Protein AF-A0A3C0AB41-F1 (afdb_monomer_lite)

Structure (mmCIF, N/CA/C/O backbone):
data_AF-A0A3C0AB41-F1
#
_entry.id   AF-A0A3C0AB41-F1
#
loop_
_atom_site.group_PDB
_atom_site.id
_atom_site.type_symbol
_atom_site.label_atom_id
_atom_site.label_alt_id
_atom_site.label_comp_id
_atom_site.label_asym_id
_atom_site.label_entity_id
_atom_site.label_seq_id
_atom_site.pdbx_PDB_ins_code
_atom_site.Cartn_x
_atom_site.Cartn_y
_atom_site.Cartn_z
_atom_site.occupancy
_atom_site.B_iso_or_equiv
_atom_site.auth_seq_id
_atom_site.auth_comp_id
_atom_site.auth_asym_id
_atom_site.auth_atom_id
_atom_site.pdbx_PDB_model_num
ATOM 1 N N . MET A 1 1 ? -1.373 -0.048 -31.461 1.00 37.50 1 MET A N 1
ATOM 2 C CA . MET A 1 1 ? -0.618 -0.824 -32.468 1.00 37.50 1 MET A CA 1
ATOM 3 C C . MET A 1 1 ? 0.854 -0.754 -32.096 1.00 37.50 1 MET A C 1
ATOM 5 O O . MET A 1 1 ? 1.479 0.251 -32.394 1.00 37.50 1 MET A O 1
ATOM 9 N N . SER A 1 2 ? 1.391 -1.776 -31.431 1.00 37.88 2 SER A N 1
ATOM 10 C CA . SER A 1 2 ? 2.839 -2.004 -31.374 1.00 37.88 2 SER A CA 1
ATOM 11 C C . SER A 1 2 ? 3.077 -3.309 -32.121 1.00 37.88 2 SER A C 1
ATOM 13 O O . SER A 1 2 ? 2.655 -4.363 -31.659 1.00 37.88 2 SER A O 1
ATOM 15 N N . TYR A 1 3 ? 3.610 -3.227 -33.339 1.00 57.34 3 TYR A N 1
ATOM 16 C CA . TYR A 1 3 ? 3.853 -4.402 -34.186 1.00 57.34 3 TYR A CA 1
ATOM 17 C C . TYR A 1 3 ? 5.296 -4.919 -34.066 1.00 57.34 3 TYR A C 1
ATOM 19 O O . TYR A 1 3 ? 5.669 -5.823 -34.805 1.00 57.34 3 TYR A O 1
ATOM 27 N N . VAL A 1 4 ? 6.117 -4.347 -33.172 1.00 70.31 4 VAL A N 1
ATOM 28 C CA . VAL A 1 4 ? 7.572 -4.596 -33.177 1.00 70.31 4 VAL A CA 1
ATOM 29 C C . VAL A 1 4 ? 8.142 -5.006 -31.809 1.00 70.31 4 VAL A C 1
ATOM 31 O O . VAL A 1 4 ? 9.130 -5.730 -31.786 1.00 70.31 4 VAL A O 1
ATOM 34 N N . ALA A 1 5 ? 7.498 -4.684 -30.680 1.00 61.97 5 ALA A N 1
ATOM 35 C CA . ALA A 1 5 ? 7.875 -5.235 -29.372 1.00 61.97 5 ALA A CA 1
ATOM 36 C C . ALA A 1 5 ? 6.679 -5.268 -28.397 1.00 61.97 5 ALA A C 1
ATOM 38 O O . ALA A 1 5 ? 5.850 -4.347 -28.435 1.00 61.97 5 ALA A O 1
ATOM 39 N N . PRO A 1 6 ? 6.564 -6.309 -27.544 1.00 73.88 6 PRO A N 1
ATOM 40 C CA . PRO A 1 6 ? 5.606 -6.318 -26.442 1.00 73.88 6 PRO A CA 1
ATOM 41 C C . PRO A 1 6 ? 5.939 -5.198 -25.452 1.00 73.88 6 PRO A C 1
ATOM 43 O O . PRO A 1 6 ? 7.089 -4.770 -25.357 1.00 73.88 6 PRO A O 1
ATOM 46 N N . GLU A 1 7 ? 4.943 -4.723 -24.703 1.00 72.56 7 GLU A N 1
ATOM 47 C CA . GLU A 1 7 ? 5.226 -3.770 -23.631 1.00 72.56 7 GLU A CA 1
ATOM 48 C C . GLU A 1 7 ? 6.177 -4.404 -22.618 1.00 72.56 7 GLU A C 1
ATOM 50 O O . GLU A 1 7 ? 5.988 -5.556 -22.224 1.00 72.56 7 GLU A O 1
ATOM 55 N N . TRP A 1 8 ? 7.191 -3.653 -22.189 1.00 70.06 8 TRP A N 1
ATOM 56 C CA . TRP A 1 8 ? 8.198 -4.131 -21.241 1.00 70.06 8 TRP A CA 1
ATOM 57 C C . TRP A 1 8 ? 7.560 -4.739 -19.981 1.00 70.06 8 TRP A C 1
ATOM 59 O O . TRP A 1 8 ? 7.921 -5.832 -19.551 1.00 70.06 8 TRP A O 1
ATOM 69 N N . SER A 1 9 ? 6.512 -4.095 -19.467 1.00 69.00 9 SER A N 1
ATOM 70 C CA . SER A 1 9 ? 5.709 -4.553 -18.326 1.00 69.00 9 SER A CA 1
ATOM 71 C C . SER A 1 9 ? 5.075 -5.939 -18.511 1.00 69.00 9 SER A C 1
ATOM 73 O O . SER A 1 9 ? 4.811 -6.621 -17.525 1.00 69.00 9 SER A O 1
ATOM 75 N N . SER A 1 10 ? 4.849 -6.379 -19.753 1.00 70.12 10 SER A N 1
ATOM 76 C CA . SER A 1 10 ? 4.213 -7.664 -20.074 1.00 70.12 10 SER A CA 1
ATOM 77 C C . SER A 1 10 ? 5.182 -8.848 -20.156 1.00 70.12 10 SER A C 1
ATOM 79 O O . SER A 1 10 ? 4.738 -9.995 -20.176 1.00 70.12 10 SER A O 1
ATOM 81 N N . VAL A 1 11 ? 6.493 -8.590 -20.207 1.00 72.81 11 VAL A N 1
ATOM 82 C CA . VAL A 1 11 ? 7.534 -9.626 -20.359 1.00 72.81 11 VAL A CA 1
ATOM 83 C C . VAL A 1 11 ? 8.492 -9.713 -19.173 1.00 72.81 11 VAL A C 1
ATOM 85 O O . VAL A 1 11 ? 9.269 -10.663 -19.081 1.00 72.81 11 VAL A O 1
ATOM 88 N N . VAL A 1 12 ? 8.446 -8.743 -18.263 1.00 73.56 12 VAL A N 1
ATOM 89 C CA . VAL A 1 12 ? 9.295 -8.704 -17.071 1.00 73.56 12 VAL A CA 1
ATOM 90 C C . VAL A 1 12 ? 8.737 -9.613 -15.978 1.00 73.56 12 VAL A C 1
ATOM 92 O O . VAL A 1 12 ? 7.538 -9.635 -15.705 1.00 73.56 12 VAL A O 1
ATOM 95 N N . GLN A 1 13 ? 9.633 -10.360 -15.335 1.00 72.56 13 GLN A N 1
ATOM 96 C CA . GLN A 1 13 ? 9.330 -11.081 -14.104 1.00 72.56 13 GLN A CA 1
ATOM 97 C C . GLN A 1 13 ? 9.230 -10.103 -12.930 1.00 72.56 13 GLN A C 1
ATOM 99 O O . GLN A 1 13 ? 10.118 -9.276 -12.732 1.00 72.56 13 GLN A O 1
ATOM 104 N N . ASN A 1 14 ? 8.154 -10.223 -12.155 1.00 75.50 14 ASN A N 1
ATOM 105 C CA . ASN A 1 14 ? 7.849 -9.363 -11.014 1.00 75.50 14 ASN A CA 1
ATOM 106 C C . ASN A 1 14 ? 7.898 -10.155 -9.710 1.00 75.50 14 ASN A C 1
ATOM 108 O O . ASN A 1 14 ? 7.704 -11.370 -9.720 1.00 75.50 14 ASN A O 1
ATOM 112 N N . GLY A 1 15 ? 8.090 -9.444 -8.601 1.00 77.19 15 GLY A N 1
ATOM 113 C CA . GLY A 1 15 ? 8.204 -10.052 -7.280 1.00 77.19 15 GLY A CA 1
ATOM 114 C C . GLY A 1 15 ? 9.629 -10.502 -6.966 1.00 77.19 15 GLY A C 1
ATOM 115 O O . GLY A 1 15 ? 10.416 -10.884 -7.837 1.00 77.19 15 GLY A O 1
ATOM 116 N N . GLU A 1 16 ? 9.980 -10.429 -5.691 1.00 79.19 16 GLU A N 1
ATOM 117 C CA . GLU A 1 16 ? 11.309 -10.770 -5.186 1.00 79.19 16 GLU A CA 1
ATOM 118 C C . GLU A 1 16 ? 11.669 -12.252 -5.363 1.00 79.19 16 GLU A C 1
ATOM 120 O O . GLU A 1 16 ? 12.843 -12.598 -5.521 1.00 79.19 16 GLU A O 1
ATOM 125 N N . PHE A 1 17 ? 10.669 -13.135 -5.398 1.00 80.19 17 PHE A N 1
ATOM 126 C CA . PHE A 1 17 ? 10.896 -14.571 -5.500 1.00 80.19 17 PHE A CA 1
ATOM 127 C C . PHE A 1 17 ? 11.036 -15.083 -6.937 1.00 80.19 17 PHE A C 1
ATOM 129 O O . PHE A 1 17 ? 11.506 -16.208 -7.132 1.00 80.19 17 PHE A O 1
ATOM 136 N N . ALA A 1 18 ? 10.697 -14.276 -7.948 1.00 80.31 18 ALA A N 1
ATOM 137 C CA . ALA A 1 18 ? 10.779 -14.686 -9.352 1.00 80.31 18 ALA A CA 1
ATOM 138 C C . ALA A 1 18 ? 12.211 -15.016 -9.809 1.00 80.31 18 ALA A C 1
ATOM 140 O O . ALA A 1 18 ? 12.404 -15.791 -10.744 1.00 80.31 18 ALA A O 1
ATOM 141 N N . PHE A 1 19 ? 13.213 -14.479 -9.111 1.00 82.88 19 PHE A N 1
ATOM 142 C CA . PHE A 1 19 ? 14.629 -14.677 -9.416 1.00 82.88 19 PHE A CA 1
ATOM 143 C C . PHE A 1 19 ? 15.259 -15.872 -8.682 1.00 82.88 19 PHE A C 1
ATOM 145 O O . PHE A 1 19 ? 16.441 -16.161 -8.882 1.00 82.88 19 PHE A O 1
ATOM 152 N N . LEU A 1 20 ? 14.503 -16.576 -7.831 1.00 87.94 20 LEU A N 1
ATOM 153 C CA . LEU A 1 20 ? 15.000 -17.755 -7.125 1.00 87.94 20 LEU A CA 1
ATOM 154 C C . LEU A 1 20 ? 14.873 -19.030 -7.981 1.00 87.94 20 LEU A C 1
ATOM 156 O O . LEU A 1 20 ? 13.898 -19.189 -8.719 1.00 87.94 20 LEU A O 1
ATOM 160 N N . PRO A 1 21 ? 15.804 -19.997 -7.848 1.00 90.38 21 PRO A N 1
ATOM 161 C CA . PRO A 1 21 ? 15.647 -21.319 -8.449 1.00 90.38 21 PRO A CA 1
ATOM 162 C C . PRO A 1 21 ? 14.336 -21.977 -8.010 1.00 90.38 21 PRO A C 1
ATOM 164 O O . PRO A 1 21 ? 13.986 -21.938 -6.828 1.00 90.38 21 PRO A O 1
ATOM 167 N N . ALA A 1 22 ? 13.626 -22.608 -8.948 1.00 85.06 22 ALA A N 1
ATOM 168 C CA . ALA A 1 22 ? 12.286 -23.162 -8.724 1.00 85.06 22 ALA A CA 1
ATOM 169 C C . ALA A 1 22 ? 12.221 -24.246 -7.628 1.00 85.06 22 ALA A C 1
ATOM 171 O O . ALA A 1 22 ? 11.154 -24.484 -7.054 1.00 85.06 22 ALA A O 1
ATOM 172 N N . ASP A 1 23 ? 13.348 -24.898 -7.354 1.00 90.50 23 ASP A N 1
ATOM 173 C CA . ASP A 1 23 ? 13.552 -25.928 -6.339 1.00 90.50 23 ASP A CA 1
ATOM 174 C C . ASP A 1 23 ? 14.080 -25.376 -5.005 1.00 90.50 23 ASP A C 1
ATOM 176 O O . ASP A 1 23 ? 14.263 -26.148 -4.063 1.00 90.50 23 ASP A O 1
ATOM 180 N N . SER A 1 24 ? 14.275 -24.059 -4.883 1.00 94.88 24 SER A N 1
ATOM 181 C CA . SER A 1 24 ? 14.763 -23.443 -3.650 1.00 94.88 24 SER A CA 1
ATOM 182 C C . SER A 1 24 ? 13.847 -23.752 -2.450 1.00 94.88 24 SER A C 1
ATOM 184 O O . SER A 1 24 ? 12.618 -23.660 -2.565 1.00 94.88 24 SER A O 1
ATOM 186 N N . PRO A 1 25 ? 14.411 -24.086 -1.270 1.00 93.56 25 PRO A N 1
ATOM 187 C CA . PRO A 1 25 ? 13.619 -24.352 -0.068 1.00 93.56 25 PRO A CA 1
ATOM 188 C C . PRO A 1 25 ? 12.676 -23.204 0.316 1.00 93.56 25 PRO A C 1
ATOM 190 O O . PRO A 1 25 ? 11.575 -23.467 0.791 1.00 93.56 25 PRO A O 1
ATOM 193 N N . SER A 1 26 ? 13.064 -21.949 0.056 1.00 90.00 26 SER A N 1
ATOM 194 C CA . SER A 1 26 ? 12.231 -20.765 0.310 1.00 90.00 26 SER A CA 1
ATOM 195 C C . SER A 1 26 ? 10.950 -20.770 -0.529 1.00 90.00 26 SER A C 1
ATOM 197 O O . SER A 1 26 ? 9.864 -20.641 0.026 1.00 90.00 26 SER A O 1
ATOM 199 N N . LEU A 1 27 ? 11.049 -21.018 -1.844 1.00 88.50 27 LEU A N 1
ATOM 200 C CA . LEU A 1 27 ? 9.874 -21.116 -2.720 1.00 88.50 27 LEU A CA 1
ATOM 201 C C . LEU A 1 27 ? 8.974 -22.302 -2.364 1.00 88.50 27 LEU A C 1
ATOM 203 O O . LEU A 1 27 ? 7.753 -22.226 -2.506 1.00 88.50 27 LEU A O 1
ATOM 207 N N . GLN A 1 28 ? 9.560 -23.423 -1.935 1.00 91.38 28 GLN A N 1
ATOM 208 C CA . GLN A 1 28 ? 8.782 -24.574 -1.478 1.00 91.38 28 GLN A CA 1
ATOM 209 C C . GLN A 1 28 ? 8.029 -24.254 -0.183 1.00 91.38 28 GLN A C 1
ATOM 211 O O . GLN A 1 28 ? 6.843 -24.571 -0.079 1.00 91.38 28 GLN A O 1
ATOM 216 N N . GLY A 1 29 ? 8.696 -23.595 0.769 1.00 89.75 29 GLY A N 1
ATOM 217 C CA . GLY A 1 29 ? 8.096 -23.121 2.013 1.00 89.75 29 GLY A CA 1
ATOM 218 C C . GLY A 1 29 ? 6.933 -22.170 1.756 1.00 89.75 29 GLY A C 1
ATOM 219 O O . GLY A 1 29 ? 5.838 -22.417 2.253 1.00 89.75 29 GLY A O 1
ATOM 220 N N . GLU A 1 30 ? 7.132 -21.172 0.897 1.00 85.44 30 GLU A N 1
ATOM 221 C CA . GLU A 1 30 ? 6.100 -20.193 0.538 1.00 85.44 30 GLU A CA 1
ATOM 222 C C . GLU A 1 30 ? 4.874 -20.860 -0.104 1.00 85.44 30 GLU A C 1
ATOM 224 O O . GLU A 1 30 ? 3.734 -20.631 0.298 1.00 85.44 30 GLU A O 1
ATOM 229 N N . LYS A 1 31 ? 5.086 -21.796 -1.041 1.00 86.69 31 LYS A N 1
ATOM 230 C CA . LYS A 1 31 ? 3.991 -22.570 -1.655 1.00 86.69 31 LYS A CA 1
ATOM 231 C C . LYS A 1 31 ? 3.209 -23.396 -0.634 1.00 86.69 31 LYS A C 1
ATOM 233 O O . LYS A 1 31 ? 1.989 -23.525 -0.759 1.00 86.69 31 LYS A O 1
ATOM 238 N N . LEU A 1 32 ? 3.897 -24.004 0.333 1.00 90.75 32 LEU A N 1
ATOM 239 C CA . LEU A 1 32 ? 3.260 -24.789 1.392 1.00 90.75 32 LEU A CA 1
ATOM 240 C C . LEU A 1 32 ? 2.501 -23.888 2.370 1.00 90.75 32 LEU A C 1
ATOM 242 O O . LEU A 1 32 ? 1.373 -24.224 2.727 1.00 90.75 32 LEU A O 1
ATOM 246 N N . PHE A 1 33 ? 3.075 -22.742 2.738 1.00 86.81 33 PHE A N 1
ATOM 247 C CA . PHE A 1 33 ? 2.440 -21.741 3.591 1.00 86.81 33 PHE A CA 1
ATOM 248 C C . PHE A 1 33 ? 1.158 -21.204 2.946 1.00 86.81 33 PHE A C 1
ATOM 250 O O . PHE A 1 33 ? 0.085 -21.336 3.530 1.00 86.81 33 PHE A O 1
ATOM 257 N N . LYS A 1 34 ? 1.229 -20.767 1.682 1.00 83.00 34 LYS A N 1
ATOM 258 C CA . LYS A 1 34 ? 0.079 -20.315 0.881 1.00 83.00 34 LYS A CA 1
ATOM 259 C C . LYS A 1 34 ? -1.034 -21.352 0.754 1.00 83.00 34 LYS A C 1
ATOM 261 O O . LYS A 1 34 ? -2.208 -21.001 0.717 1.00 83.00 34 LYS A O 1
ATOM 266 N N . ARG A 1 35 ? -0.682 -22.640 0.692 1.00 85.12 35 ARG A N 1
ATOM 267 C CA . ARG A 1 35 ? -1.666 -23.732 0.651 1.00 85.12 35 ARG A CA 1
ATOM 268 C C . ARG A 1 35 ? -2.320 -23.981 2.010 1.00 85.12 35 ARG A C 1
ATOM 270 O O . ARG A 1 35 ? -3.496 -24.325 2.047 1.00 85.12 35 ARG A O 1
ATOM 277 N N . ALA A 1 36 ? -1.556 -23.883 3.095 1.00 88.81 36 ALA A N 1
ATOM 278 C CA . ALA A 1 36 ? -2.045 -24.152 4.443 1.00 88.81 36 ALA A CA 1
ATOM 279 C C . ALA A 1 36 ? -2.852 -22.979 5.024 1.00 88.81 36 ALA A C 1
ATOM 281 O O . ALA A 1 36 ? -3.807 -23.213 5.761 1.00 88.81 36 ALA A O 1
ATOM 282 N N . PHE A 1 37 ? -2.491 -21.744 4.666 1.00 85.06 37 PHE A N 1
ATOM 283 C CA . PHE A 1 37 ? -3.060 -20.509 5.205 1.00 85.06 37 PHE A CA 1
ATOM 284 C C . PHE A 1 37 ? -3.440 -19.529 4.080 1.00 85.06 37 PHE A C 1
ATOM 286 O O . PHE A 1 37 ? -2.840 -18.463 3.963 1.00 85.06 37 PHE A O 1
ATOM 293 N N . PRO A 1 38 ? -4.428 -19.860 3.227 1.00 74.88 38 PRO A N 1
ATOM 294 C CA . PRO A 1 38 ? -4.792 -19.020 2.082 1.00 74.88 38 PRO A CA 1
ATOM 295 C C . PRO A 1 38 ? -5.308 -17.622 2.477 1.00 74.88 38 PRO A C 1
ATOM 297 O O . PRO A 1 38 ? -5.141 -16.679 1.709 1.00 74.88 38 PRO A O 1
ATOM 300 N N . ASP A 1 39 ? -5.883 -17.483 3.677 1.00 70.31 39 ASP A N 1
ATOM 301 C CA . ASP A 1 39 ? -6.507 -16.244 4.174 1.00 70.31 39 ASP A CA 1
ATOM 302 C C . ASP A 1 39 ? -5.609 -15.421 5.125 1.00 70.31 39 ASP A C 1
ATOM 304 O O . ASP A 1 39 ? -6.049 -14.397 5.665 1.00 70.31 39 ASP A O 1
ATOM 308 N N . ASP A 1 40 ? -4.373 -15.880 5.358 1.00 69.50 40 ASP A N 1
ATOM 309 C CA . ASP A 1 40 ? -3.389 -15.269 6.269 1.00 69.50 40 ASP A CA 1
ATOM 310 C C . ASP A 1 40 ? -2.068 -14.971 5.538 1.00 69.50 40 ASP A C 1
ATOM 312 O O . ASP A 1 40 ? -0.963 -15.210 6.024 1.00 69.50 40 ASP A O 1
ATOM 316 N N . LEU A 1 41 ? -2.202 -14.486 4.301 1.00 66.56 41 LEU A N 1
ATOM 317 C CA . LEU A 1 41 ? -1.084 -14.091 3.450 1.00 66.56 41 LEU A CA 1
ATOM 318 C C . LEU A 1 41 ? -0.864 -12.589 3.560 1.00 66.56 41 LEU A C 1
ATOM 320 O O . LEU A 1 41 ? -1.429 -11.797 2.804 1.00 66.56 41 LEU A O 1
ATOM 324 N N . LEU A 1 42 ? -0.003 -12.214 4.497 1.00 72.94 42 LEU A N 1
ATOM 325 C CA . LEU A 1 42 ? 0.608 -10.891 4.556 1.00 72.94 42 LEU A CA 1
ATOM 326 C C . LEU A 1 42 ? 1.851 -10.877 3.652 1.00 72.94 42 LEU A C 1
ATOM 328 O O . LEU A 1 42 ? 2.982 -10.849 4.130 1.00 72.94 42 LEU A O 1
ATOM 332 N N . ALA A 1 43 ? 1.642 -10.946 2.334 1.00 84.56 43 ALA A N 1
ATOM 333 C CA . ALA A 1 43 ? 2.750 -10.945 1.376 1.00 84.56 43 ALA A CA 1
ATOM 334 C C . ALA A 1 43 ? 3.438 -9.570 1.336 1.00 84.56 43 ALA A C 1
ATOM 336 O O . ALA A 1 43 ? 4.662 -9.463 1.376 1.00 84.56 43 ALA A O 1
ATOM 337 N N . SER A 1 44 ? 2.647 -8.498 1.330 1.00 91.56 44 SER A N 1
ATOM 338 C CA . SER A 1 44 ? 3.129 -7.137 1.554 1.00 91.56 44 SER A CA 1
ATOM 339 C C . SER A 1 44 ? 2.040 -6.275 2.194 1.00 91.56 44 SER A C 1
ATOM 341 O O . SER A 1 44 ? 0.909 -6.718 2.404 1.00 91.56 44 SER A O 1
ATOM 343 N N . SER A 1 45 ? 2.383 -5.042 2.564 1.00 94.56 45 SER A N 1
ATOM 344 C CA . SER A 1 45 ? 1.450 -4.129 3.222 1.00 94.56 45 SER A CA 1
ATOM 345 C C . SER A 1 45 ? 1.639 -2.681 2.793 1.00 94.56 45 SER A C 1
ATOM 347 O O . SER A 1 45 ? 2.748 -2.238 2.474 1.00 94.56 45 SER A O 1
ATOM 349 N N . ILE A 1 46 ? 0.541 -1.935 2.836 1.00 96.62 46 ILE A N 1
ATOM 350 C CA . ILE A 1 46 ? 0.520 -0.476 2.842 1.00 96.62 46 ILE A CA 1
ATOM 351 C C . ILE A 1 46 ? 0.115 -0.057 4.254 1.00 96.62 46 ILE A C 1
ATOM 353 O O . ILE A 1 46 ? -0.863 -0.560 4.804 1.00 96.62 46 ILE A O 1
ATOM 357 N N . VAL A 1 47 ? 0.884 0.837 4.865 1.00 97.44 47 VAL A N 1
ATOM 358 C CA . VAL A 1 47 ? 0.657 1.288 6.240 1.00 97.44 47 VAL A CA 1
ATOM 359 C C . VAL A 1 47 ? 0.330 2.767 6.209 1.00 97.44 47 VAL A C 1
ATOM 361 O O . VAL A 1 47 ? 1.145 3.571 5.770 1.00 97.44 47 VAL A O 1
ATOM 364 N N . ILE A 1 48 ? -0.852 3.131 6.685 1.00 97.94 48 ILE A N 1
ATOM 365 C CA . ILE A 1 48 ? -1.259 4.523 6.848 1.00 97.94 48 ILE A CA 1
ATOM 366 C C . ILE A 1 48 ? -1.079 4.867 8.323 1.00 97.94 48 ILE A C 1
ATOM 368 O O . ILE A 1 48 ? -1.677 4.240 9.199 1.00 97.94 48 ILE A O 1
ATOM 372 N N . VAL A 1 49 ? -0.224 5.844 8.598 1.00 97.06 49 VAL A N 1
ATOM 373 C CA . VAL A 1 49 ? 0.072 6.310 9.950 1.00 97.06 49 VAL A CA 1
ATOM 374 C C . VAL A 1 49 ? -0.768 7.548 10.212 1.00 97.06 49 VAL A C 1
ATOM 376 O O . VAL A 1 49 ? -0.572 8.579 9.573 1.00 97.06 49 VAL A O 1
ATOM 379 N N . VAL A 1 50 ? -1.693 7.447 11.160 1.00 96.88 50 VAL A N 1
ATOM 380 C CA . VAL A 1 50 ? -2.508 8.568 11.631 1.00 96.88 50 VAL A CA 1
ATOM 381 C C . VAL A 1 50 ? -1.918 9.040 12.950 1.00 96.88 50 VAL A C 1
ATOM 383 O O . VAL A 1 50 ? -1.935 8.298 13.932 1.00 96.88 50 VAL A O 1
ATOM 386 N N . ARG A 1 51 ? -1.366 10.254 12.985 1.00 95.50 51 ARG A N 1
ATOM 387 C CA . ARG A 1 51 ? -0.642 10.766 14.155 1.00 95.50 51 ARG A CA 1
ATOM 388 C C . ARG A 1 51 ? -1.048 12.180 14.538 1.00 95.50 51 ARG A C 1
ATOM 390 O O . ARG A 1 51 ? -1.371 13.008 13.691 1.00 95.50 51 ARG A O 1
ATOM 397 N N . ARG A 1 52 ? -0.955 12.484 15.829 1.00 93.69 52 ARG A N 1
ATOM 398 C CA . ARG A 1 52 ? -1.124 13.827 16.384 1.00 93.69 52 ARG A CA 1
ATOM 399 C C . ARG A 1 52 ? 0.068 14.161 17.274 1.00 93.69 52 ARG A C 1
ATOM 401 O O . ARG A 1 52 ? 0.137 13.756 18.428 1.00 93.69 52 ARG A O 1
ATOM 408 N N . GLU A 1 53 ? 0.998 14.935 16.723 1.00 80.75 53 GLU A N 1
ATOM 409 C CA . GLU A 1 53 ? 2.210 15.374 17.435 1.00 80.75 53 GLU A CA 1
ATOM 410 C C . GLU A 1 53 ? 1.933 16.512 18.428 1.00 80.75 53 GLU A C 1
ATOM 412 O O . GLU A 1 53 ? 2.570 16.615 19.476 1.00 80.75 53 GLU A O 1
ATOM 417 N N . HIS A 1 54 ? 0.980 17.384 18.087 1.00 73.25 54 HIS A N 1
ATOM 418 C CA . HIS A 1 54 ? 0.728 18.624 18.813 1.00 73.25 54 HIS A CA 1
ATOM 419 C C . HIS A 1 54 ? -0.381 18.435 19.855 1.00 73.25 54 HIS A C 1
ATOM 421 O O . HIS A 1 54 ? -1.543 18.214 19.505 1.00 73.25 54 HIS A O 1
ATOM 427 N N . GLY A 1 55 ? -0.015 18.584 21.131 1.00 66.31 55 GLY A N 1
ATOM 428 C CA . GLY A 1 55 ? -0.916 18.539 22.285 1.00 66.31 55 GLY A CA 1
ATOM 429 C C . GLY A 1 55 ? -0.590 17.405 23.260 1.00 66.31 55 GLY A C 1
ATOM 430 O O . GLY A 1 55 ? -0.182 16.319 22.860 1.00 66.31 55 GLY A O 1
ATOM 431 N N . ASP A 1 56 ? -0.807 17.652 24.553 1.00 70.25 56 ASP A N 1
ATOM 432 C CA . ASP A 1 56 ? -0.476 16.700 25.628 1.00 70.25 56 ASP A CA 1
ATOM 433 C C . ASP A 1 56 ? -1.392 15.463 25.662 1.00 70.25 56 ASP A C 1
ATOM 435 O O . ASP A 1 56 ? -1.106 14.499 26.364 1.00 70.25 56 ASP A O 1
ATOM 439 N N . GLN A 1 57 ? -2.506 15.484 24.922 1.00 76.62 57 GLN A N 1
ATOM 440 C CA . GLN A 1 57 ? -3.561 14.468 25.002 1.00 76.62 57 GLN A CA 1
ATOM 441 C C . GLN A 1 57 ? -3.478 13.369 23.928 1.00 76.62 57 GLN A C 1
ATOM 443 O O . GLN A 1 57 ? -4.289 12.448 23.972 1.00 76.62 57 GLN A O 1
ATOM 448 N N . GLY A 1 58 ? -2.524 13.437 22.988 1.00 88.88 58 GLY A N 1
ATOM 449 C CA . GLY A 1 58 ? -2.419 12.466 21.889 1.00 88.88 58 GLY A CA 1
ATOM 450 C C . GLY A 1 58 ? -3.679 12.420 21.012 1.00 88.88 58 GLY A C 1
ATOM 451 O O . GLY A 1 58 ? -4.401 13.413 20.903 1.00 88.88 58 GLY A O 1
ATOM 452 N N . LEU A 1 59 ? -3.940 11.280 20.370 1.00 92.69 59 LEU A N 1
ATOM 453 C CA . LEU A 1 59 ? -5.117 11.033 19.538 1.00 92.69 59 LEU A CA 1
ATOM 454 C C . LEU A 1 59 ? -6.407 11.187 20.347 1.00 92.69 59 LEU A C 1
ATOM 456 O O . LEU A 1 59 ? -6.632 10.534 21.367 1.00 92.69 59 LEU A O 1
ATOM 460 N N . ARG A 1 60 ? -7.300 12.039 19.849 1.00 92.44 60 ARG A N 1
ATOM 461 C CA . ARG A 1 60 ? -8.606 12.294 20.456 1.00 92.44 60 ARG A CA 1
ATOM 462 C C . ARG A 1 60 ? -9.600 11.211 20.023 1.00 92.44 60 ARG A C 1
ATOM 464 O O . ARG A 1 60 ? -9.462 10.649 18.937 1.00 92.44 60 ARG A O 1
ATOM 471 N N . PRO A 1 61 ? -10.700 10.998 20.768 1.00 92.38 61 PRO A N 1
ATOM 472 C CA . PRO A 1 61 ? -11.762 10.081 20.347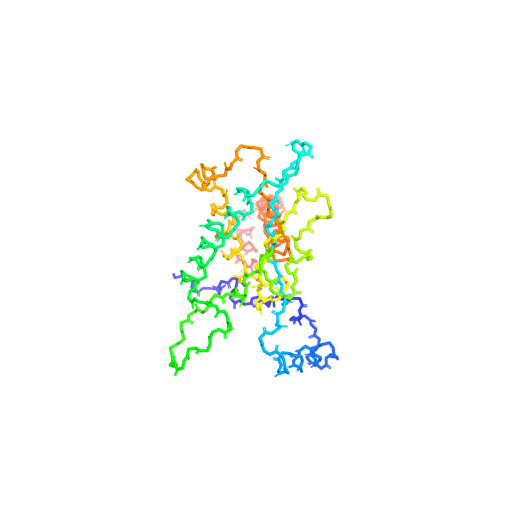 1.00 92.38 61 PRO A CA 1
ATOM 473 C C . PRO A 1 61 ? -12.347 10.388 18.958 1.00 92.38 61 PRO A C 1
ATOM 475 O O . PRO A 1 61 ? -12.813 9.483 18.278 1.00 92.38 61 PRO A O 1
ATOM 478 N N . GLN A 1 62 ? -12.326 11.655 18.530 1.00 92.62 62 GLN A N 1
ATOM 479 C CA . GLN A 1 62 ? -12.733 12.061 17.179 1.00 92.62 62 GLN A CA 1
ATOM 480 C C . GLN A 1 62 ? -11.749 11.583 16.104 1.00 92.62 62 GLN A C 1
ATOM 482 O O . GLN A 1 62 ? -12.187 11.178 15.035 1.00 92.62 62 GLN A O 1
ATOM 487 N N . ASP A 1 63 ? -10.447 11.571 16.401 1.00 93.94 63 ASP A N 1
ATOM 488 C CA . ASP A 1 63 ? -9.414 11.106 15.470 1.00 93.94 63 ASP A CA 1
ATOM 489 C C . ASP A 1 63 ? -9.513 9.580 15.277 1.00 93.94 63 ASP A C 1
ATOM 491 O O . ASP A 1 63 ? -9.398 9.075 14.164 1.00 93.94 63 ASP A O 1
ATOM 495 N N . LEU A 1 64 ? -9.814 8.840 16.353 1.00 94.44 64 LEU A N 1
ATOM 496 C CA . LEU A 1 64 ? -10.097 7.402 16.282 1.00 94.44 64 LEU A CA 1
ATOM 497 C C . LEU A 1 64 ? -11.390 7.108 15.510 1.00 94.44 64 LEU A C 1
ATOM 499 O O . LEU A 1 64 ? -11.415 6.217 14.666 1.00 94.44 64 LEU A O 1
ATOM 503 N N . LYS A 1 65 ? -12.451 7.896 15.731 1.00 95.19 65 LYS A N 1
ATOM 504 C CA . LYS A 1 65 ? -13.676 7.793 14.924 1.00 95.19 65 LYS A CA 1
ATOM 505 C C . LYS A 1 65 ? -13.422 8.082 13.452 1.00 95.19 65 LYS A C 1
ATOM 507 O O . LYS A 1 65 ? -13.957 7.376 12.616 1.00 95.19 65 LYS A O 1
ATOM 512 N N . PHE A 1 66 ? -12.580 9.058 13.122 1.00 95.62 66 PHE A N 1
ATOM 513 C CA . PHE A 1 66 ? -12.203 9.330 11.736 1.00 95.62 66 PHE A CA 1
ATOM 514 C C . PHE A 1 66 ? -11.580 8.098 11.052 1.00 95.62 66 PHE A C 1
ATOM 516 O O . PHE A 1 66 ? -11.890 7.828 9.890 1.00 95.62 66 PHE A O 1
ATOM 523 N N . ILE A 1 67 ? -10.758 7.317 11.767 1.00 96.38 67 ILE A N 1
ATOM 524 C CA . ILE A 1 67 ? -10.168 6.081 11.229 1.00 96.38 67 ILE A CA 1
ATOM 525 C C . ILE A 1 67 ? -11.258 5.084 10.804 1.00 96.38 67 ILE A C 1
ATOM 527 O O . ILE A 1 67 ? -11.193 4.555 9.696 1.00 96.38 67 ILE A O 1
ATOM 531 N N . GLU A 1 68 ? -12.259 4.845 11.654 1.00 96.31 68 GLU A N 1
ATOM 532 C CA . GLU A 1 68 ? -13.309 3.844 11.398 1.00 96.31 68 GLU A CA 1
ATOM 533 C C . GLU A 1 68 ? -14.454 4.355 10.524 1.00 96.31 68 GLU A C 1
ATOM 535 O O . GLU A 1 68 ? -14.944 3.624 9.673 1.00 96.31 68 GLU A O 1
ATOM 540 N N . ASP A 1 69 ? -14.883 5.598 10.720 1.00 96.06 69 ASP A N 1
ATOM 541 C CA . ASP A 1 69 ? -16.097 6.136 10.104 1.00 96.06 69 ASP A CA 1
ATOM 542 C C . ASP A 1 69 ? -15.804 6.825 8.762 1.00 96.06 69 ASP A C 1
ATOM 544 O O . ASP A 1 69 ? -16.722 7.100 7.992 1.00 96.06 69 ASP A O 1
ATOM 548 N N . THR A 1 70 ? -14.540 7.159 8.473 1.00 95.75 70 THR A N 1
ATOM 549 C CA . THR A 1 70 ? -14.149 7.885 7.251 1.00 95.75 70 THR A CA 1
ATOM 550 C C . THR A 1 70 ? -13.037 7.182 6.486 1.00 95.75 70 THR A C 1
ATOM 552 O O . THR A 1 70 ? -13.249 6.793 5.340 1.00 95.75 70 THR A O 1
ATOM 555 N N . LEU A 1 71 ? -11.860 6.997 7.091 1.00 96.62 71 LEU A N 1
ATOM 556 C CA . LEU A 1 71 ? -10.695 6.465 6.381 1.00 96.62 71 LEU A CA 1
ATOM 557 C C . LEU A 1 71 ? -10.929 5.024 5.913 1.00 96.62 71 LEU A C 1
ATOM 559 O O . LEU A 1 71 ? -10.761 4.734 4.732 1.00 96.62 71 LEU A O 1
ATOM 563 N N . LYS A 1 72 ? -11.358 4.131 6.809 1.00 96.75 72 LYS A N 1
ATOM 564 C CA . LYS A 1 72 ? -11.603 2.725 6.473 1.00 96.75 72 LYS A CA 1
ATOM 565 C C . LYS A 1 72 ? -12.678 2.543 5.384 1.00 96.75 72 LYS A C 1
ATOM 567 O O . LYS A 1 72 ? -12.351 1.887 4.399 1.00 96.75 72 LYS A O 1
ATOM 572 N N . PRO A 1 73 ? -13.867 3.174 5.446 1.00 97.12 73 PRO A N 1
ATOM 573 C CA . PRO A 1 73 ? -14.858 3.085 4.372 1.00 97.12 73 PRO A CA 1
ATOM 574 C C . PRO A 1 73 ? -14.358 3.602 3.016 1.00 97.12 73 PRO A C 1
ATOM 576 O O . PRO A 1 73 ? -14.707 3.057 1.973 1.00 97.12 73 PRO A O 1
ATOM 579 N N . GLN A 1 74 ? -13.518 4.644 2.997 1.00 96.38 74 GLN A N 1
ATOM 580 C CA . GLN A 1 74 ? -12.913 5.135 1.751 1.00 96.38 74 GLN A CA 1
ATOM 581 C C . GLN A 1 74 ? -11.905 4.134 1.168 1.00 96.38 74 GLN A C 1
ATOM 583 O O . GLN A 1 74 ? -11.835 3.973 -0.048 1.00 96.38 74 GLN A O 1
ATOM 588 N N . LEU A 1 75 ? -11.150 3.433 2.019 1.00 96.75 75 LEU A N 1
ATOM 589 C CA . LEU A 1 75 ? -10.271 2.346 1.585 1.00 96.75 75 LEU A CA 1
ATOM 590 C C . LEU A 1 75 ? -11.075 1.135 1.089 1.00 96.75 75 LEU A C 1
ATOM 592 O O . LEU A 1 75 ? -10.726 0.564 0.063 1.00 96.75 75 LEU A O 1
ATOM 596 N N . GLU A 1 76 ? -12.169 0.775 1.763 1.00 95.81 76 GLU A N 1
ATOM 597 C CA . GLU A 1 76 ? -13.096 -0.281 1.324 1.00 95.81 76 GLU A CA 1
ATOM 598 C C . GLU A 1 76 ? -13.716 0.053 -0.041 1.00 95.81 76 GLU A C 1
ATOM 600 O O . GLU A 1 76 ? -13.779 -0.805 -0.917 1.00 95.81 76 GLU A O 1
ATOM 605 N N . LYS A 1 77 ? -14.044 1.322 -0.298 1.00 95.69 77 LYS A N 1
ATOM 606 C CA . LYS A 1 77 ? -14.487 1.768 -1.624 1.00 95.69 77 LYS A CA 1
ATOM 607 C C . LYS A 1 77 ? -13.425 1.545 -2.710 1.00 95.69 77 LYS A C 1
ATOM 609 O O . LYS A 1 77 ? -13.765 1.125 -3.811 1.00 95.69 77 LYS A O 1
ATOM 614 N N . ILE A 1 78 ? -12.141 1.776 -2.413 1.00 94.88 78 ILE A N 1
ATOM 615 C CA . ILE A 1 78 ? -11.045 1.461 -3.350 1.00 94.88 78 ILE A CA 1
ATOM 616 C C . ILE A 1 78 ? -10.984 -0.050 -3.616 1.00 94.88 78 ILE A C 1
ATOM 618 O O . ILE A 1 78 ? -10.741 -0.455 -4.752 1.00 94.88 78 ILE A O 1
ATOM 622 N N . VAL A 1 79 ? -11.216 -0.886 -2.598 1.00 94.12 79 VAL A N 1
ATOM 623 C CA . VAL A 1 79 ? -11.295 -2.349 -2.762 1.00 94.12 79 VAL A CA 1
ATOM 624 C C . VAL A 1 79 ? -12.434 -2.715 -3.716 1.00 94.12 79 VAL A C 1
ATOM 626 O O . VAL A 1 79 ? -12.213 -3.465 -4.667 1.00 94.12 79 VAL A O 1
ATOM 629 N N . GLU A 1 80 ? -13.628 -2.154 -3.515 1.00 92.56 80 GLU A N 1
ATOM 630 C CA . GLU A 1 80 ? -14.796 -2.383 -4.375 1.00 92.56 80 GLU A CA 1
ATOM 631 C C . GLU A 1 80 ? -14.545 -1.935 -5.824 1.00 92.56 80 GLU A C 1
ATOM 633 O O . GLU A 1 80 ? -14.788 -2.696 -6.762 1.00 92.56 80 GLU A O 1
ATOM 638 N N . GLU A 1 81 ? -13.986 -0.738 -6.023 1.00 92.25 81 GLU A N 1
ATOM 639 C CA . GLU A 1 81 ? -13.617 -0.207 -7.345 1.00 92.25 81 GLU A CA 1
ATOM 640 C C . GLU A 1 81 ? -12.551 -1.062 -8.053 1.00 92.25 81 GLU A C 1
ATOM 642 O O . GLU A 1 81 ? -12.474 -1.080 -9.284 1.00 92.25 81 GLU A O 1
ATOM 647 N N . GLN A 1 82 ? -11.731 -1.782 -7.285 1.00 90.44 82 GLN A N 1
ATOM 648 C CA . GLN A 1 82 ? -10.706 -2.698 -7.782 1.00 90.44 82 GLN A CA 1
ATOM 649 C C . GLN A 1 82 ? -11.174 -4.157 -7.868 1.00 90.44 82 GLN A C 1
ATOM 651 O O . GLN A 1 82 ? -10.345 -5.022 -8.131 1.00 90.44 82 GLN A O 1
ATOM 656 N N . GLY A 1 83 ? -12.469 -4.439 -7.697 1.00 87.25 83 GLY A N 1
ATOM 657 C CA . GLY A 1 83 ? -13.036 -5.772 -7.922 1.00 87.25 83 GLY A CA 1
ATOM 658 C C . GLY A 1 83 ? -13.150 -6.659 -6.680 1.00 87.25 83 GLY A C 1
ATOM 659 O O . GLY A 1 83 ? -13.229 -7.878 -6.829 1.00 87.25 83 GLY A O 1
ATOM 660 N N . GLY A 1 84 ? -13.177 -6.075 -5.479 1.00 89.25 84 GLY A N 1
ATOM 661 C CA . GLY A 1 84 ? -13.366 -6.796 -4.213 1.00 89.25 84 GLY A CA 1
ATOM 662 C C . GLY A 1 84 ? -12.063 -7.315 -3.605 1.00 89.25 84 GLY A C 1
ATOM 663 O O . GLY A 1 84 ? -10.987 -7.175 -4.195 1.00 89.25 84 GLY A O 1
ATOM 664 N N . TYR A 1 85 ? -12.145 -7.901 -2.406 1.00 89.19 85 TYR A N 1
ATOM 665 C CA . TYR A 1 85 ? -10.960 -8.405 -1.705 1.00 89.19 85 TYR A CA 1
ATOM 666 C C . TYR A 1 85 ? -10.344 -9.608 -2.431 1.00 89.19 85 TYR A C 1
ATOM 668 O O . TYR A 1 85 ? -11.044 -10.483 -2.944 1.00 89.19 85 TYR A O 1
ATOM 676 N N . ALA A 1 86 ? -9.016 -9.720 -2.386 1.00 85.00 86 ALA A N 1
ATOM 677 C CA . ALA A 1 86 ? -8.274 -10.848 -2.952 1.00 85.00 86 ALA A CA 1
ATOM 678 C C . ALA A 1 86 ? -8.734 -12.210 -2.390 1.00 85.00 86 ALA A C 1
ATOM 680 O O . ALA A 1 86 ? -8.690 -13.225 -3.088 1.00 85.00 86 ALA A O 1
ATOM 681 N N . THR A 1 87 ? -9.179 -12.221 -1.131 1.00 76.00 87 THR A N 1
ATOM 682 C CA . THR A 1 87 ? -9.612 -13.399 -0.363 1.00 76.00 87 THR A CA 1
ATOM 683 C C . THR A 1 87 ? -11.084 -13.764 -0.575 1.00 76.00 87 THR A C 1
ATOM 685 O O . THR A 1 87 ? -11.501 -14.862 -0.207 1.00 76.00 87 THR A O 1
ATOM 688 N N . GLU A 1 88 ? -11.892 -12.901 -1.199 1.00 72.50 88 GLU A N 1
ATOM 689 C CA . GLU A 1 88 ? -13.303 -13.203 -1.450 1.00 72.50 88 GLU A CA 1
ATOM 690 C C . GLU A 1 88 ? -13.440 -14.247 -2.565 1.00 72.50 88 GLU A C 1
ATOM 692 O O . GLU A 1 88 ? -13.073 -14.032 -3.723 1.00 72.50 88 GLU A O 1
ATOM 697 N N . ASN A 1 89 ? -13.976 -15.417 -2.221 1.00 59.22 89 ASN A N 1
ATOM 698 C CA . ASN A 1 89 ? -14.294 -16.469 -3.180 1.00 59.22 89 ASN A CA 1
ATOM 699 C C . ASN A 1 89 ? -15.620 -16.147 -3.877 1.00 59.22 89 ASN A C 1
ATOM 701 O O . ASN A 1 89 ? -16.690 -16.474 -3.373 1.00 59.22 89 ASN A O 1
ATOM 705 N N . THR A 1 90 ? -15.570 -15.524 -5.053 1.00 54.47 90 THR A N 1
ATOM 706 C CA . THR A 1 90 ? -16.746 -15.421 -5.920 1.00 54.47 90 THR A CA 1
ATOM 707 C C . THR A 1 90 ? -17.047 -16.809 -6.494 1.00 54.47 90 THR A C 1
ATOM 709 O O . THR A 1 90 ? -16.273 -17.343 -7.285 1.00 54.47 90 THR A O 1
ATOM 712 N N . GLU A 1 91 ? -18.166 -17.416 -6.092 1.00 49.75 91 GLU A N 1
ATOM 713 C CA . GLU A 1 91 ? -18.610 -18.758 -6.519 1.00 49.75 91 GLU A CA 1
ATOM 714 C C . GLU A 1 91 ? -18.986 -18.861 -8.015 1.00 49.75 91 GLU A C 1
ATOM 716 O O . GLU A 1 91 ? -19.498 -19.883 -8.469 1.00 49.75 91 GLU A O 1
ATOM 721 N N . GLN A 1 92 ? -18.741 -17.828 -8.820 1.00 40.03 92 GLN A N 1
ATOM 722 C CA . GLN A 1 92 ? -19.099 -17.797 -10.233 1.00 40.03 92 GLN A CA 1
ATOM 723 C C . GLN A 1 92 ? -17.878 -17.378 -11.041 1.00 40.03 92 GLN A C 1
ATOM 725 O O . GLN A 1 92 ? -17.297 -16.327 -10.798 1.00 40.03 92 GLN A O 1
ATOM 730 N N . GLY A 1 93 ? -17.472 -18.258 -11.961 1.00 43.12 93 GLY A N 1
ATOM 731 C CA . GLY A 1 93 ? -16.244 -18.204 -12.756 1.00 43.12 93 GLY A CA 1
ATOM 732 C C . GLY A 1 93 ? -16.161 -17.066 -13.773 1.00 43.12 93 GLY A C 1
ATOM 733 O O . GLY A 1 93 ? -15.824 -17.307 -14.930 1.00 43.12 93 GLY A O 1
ATOM 734 N N . GLU A 1 94 ? -16.431 -15.836 -13.353 1.00 42.06 94 GLU A N 1
ATOM 735 C CA . GLU A 1 94 ? -16.008 -14.648 -14.072 1.00 42.06 94 GLU A CA 1
ATOM 736 C C . GLU A 1 94 ? -14.626 -14.242 -13.566 1.00 42.06 94 GLU A C 1
ATOM 738 O O . GLU A 1 94 ? -14.402 -14.020 -12.376 1.00 42.06 94 GLU A O 1
ATOM 743 N N . VAL A 1 95 ? -13.678 -14.164 -14.498 1.00 44.38 95 VAL A N 1
ATOM 744 C CA . VAL A 1 95 ? -12.340 -13.604 -14.290 1.00 44.38 95 VAL A CA 1
ATOM 745 C C . VAL A 1 95 ? -12.494 -12.085 -14.151 1.00 44.38 95 VAL A C 1
ATOM 747 O O . VAL A 1 95 ? -12.073 -11.321 -15.014 1.00 44.38 95 VAL A O 1
ATOM 750 N N . SER A 1 96 ? -13.181 -11.636 -13.101 1.00 51.44 96 SER A N 1
ATOM 751 C CA . SER A 1 96 ? -13.128 -10.240 -12.695 1.00 51.44 96 SER A CA 1
ATOM 752 C C . SER A 1 96 ? -11.769 -10.027 -12.042 1.00 51.44 96 SER A C 1
ATOM 754 O O . SER A 1 96 ? -11.349 -10.805 -11.182 1.00 51.44 96 SER A O 1
ATOM 756 N N . GLN A 1 97 ? -11.036 -9.030 -12.523 1.00 62.81 97 GLN A N 1
ATOM 757 C CA . GLN A 1 97 ? -9.731 -8.658 -11.997 1.00 62.81 97 GLN A CA 1
ATOM 758 C C . GLN A 1 97 ? -9.918 -8.234 -10.532 1.00 62.81 97 GLN A C 1
ATOM 760 O O . GLN A 1 97 ? -10.419 -7.145 -10.280 1.00 62.81 97 GLN A O 1
ATOM 765 N N . LYS A 1 98 ? -9.593 -9.126 -9.587 1.00 76.44 98 LYS A N 1
ATOM 766 C CA . LYS A 1 98 ? -9.714 -8.874 -8.143 1.00 76.44 98 LYS A CA 1
ATOM 767 C C . LYS A 1 98 ? -8.694 -7.832 -7.687 1.00 76.44 98 LYS A C 1
ATOM 769 O O . LYS A 1 98 ? -7.631 -7.705 -8.304 1.00 76.44 98 LYS A O 1
ATOM 774 N N . SER A 1 99 ? -8.982 -7.141 -6.584 1.00 85.25 99 SER A N 1
ATOM 775 C CA . SER A 1 99 ? -7.995 -6.266 -5.957 1.00 85.25 99 SER A CA 1
ATOM 776 C C . SER A 1 99 ? -6.850 -7.102 -5.392 1.00 85.25 99 SER A C 1
ATOM 778 O O . SER A 1 99 ? -7.044 -8.236 -4.956 1.00 85.25 99 SER A O 1
ATOM 780 N N . ASN A 1 100 ? -5.660 -6.509 -5.332 1.00 89.31 100 ASN A N 1
ATOM 781 C CA . ASN A 1 100 ? -4.537 -7.082 -4.598 1.00 89.31 100 ASN A CA 1
ATOM 782 C C . ASN A 1 100 ? -4.714 -6.959 -3.077 1.00 89.31 100 ASN A C 1
ATOM 784 O O . ASN A 1 100 ? -3.922 -7.529 -2.333 1.00 89.31 100 ASN A O 1
ATOM 788 N N . ILE A 1 101 ? -5.709 -6.201 -2.601 1.00 92.06 101 ILE A N 1
ATOM 789 C CA . ILE A 1 101 ? -5.964 -5.991 -1.174 1.00 92.06 101 ILE A CA 1
ATOM 790 C C . ILE A 1 101 ? -6.618 -7.241 -0.584 1.00 92.06 101 ILE A C 1
ATOM 792 O O . ILE A 1 101 ? -7.705 -7.635 -1.000 1.00 92.06 101 ILE A O 1
ATOM 796 N N . SER A 1 102 ? -5.983 -7.852 0.413 1.00 90.75 102 SER A N 1
ATOM 797 C CA . SER A 1 102 ? -6.504 -9.029 1.115 1.00 90.75 102 SER A CA 1
ATOM 798 C C . SER A 1 102 ? -7.348 -8.663 2.334 1.00 90.75 102 SER A C 1
ATOM 800 O O . SER A 1 102 ? -8.359 -9.321 2.586 1.00 90.75 102 SER A O 1
ATOM 802 N N . ARG A 1 103 ? -6.958 -7.626 3.087 1.00 91.50 103 ARG A N 1
ATOM 803 C CA . ARG A 1 103 ? -7.663 -7.172 4.297 1.00 91.50 103 ARG A CA 1
ATOM 804 C C . ARG A 1 103 ? -7.263 -5.745 4.676 1.00 91.50 103 ARG A C 1
ATOM 806 O O . ARG A 1 103 ? -6.158 -5.302 4.384 1.00 91.50 103 ARG A O 1
ATOM 813 N N . ILE A 1 104 ? -8.150 -5.036 5.374 1.00 94.69 104 ILE A N 1
ATOM 814 C CA . ILE A 1 104 ? -7.852 -3.747 6.014 1.00 94.69 104 ILE A CA 1
ATOM 815 C C . ILE A 1 104 ? -7.991 -3.922 7.528 1.00 94.69 104 ILE A C 1
ATOM 817 O O . ILE A 1 104 ? -9.027 -4.385 8.008 1.00 94.69 104 ILE A O 1
ATOM 821 N N . ARG A 1 105 ? -6.952 -3.558 8.282 1.00 94.94 105 ARG A N 1
ATOM 822 C CA . ARG A 1 105 ? -6.902 -3.649 9.744 1.00 94.94 105 ARG A CA 1
ATOM 823 C C . ARG A 1 105 ? -6.692 -2.283 10.368 1.00 94.94 105 ARG A C 1
ATOM 825 O O . ARG A 1 105 ? -5.883 -1.482 9.908 1.00 94.94 105 ARG A O 1
ATOM 832 N N . THR A 1 106 ? -7.408 -2.054 11.451 1.00 97.25 106 THR A N 1
ATOM 833 C CA . THR A 1 106 ? -7.423 -0.810 12.218 1.00 97.25 106 THR A CA 1
ATOM 834 C C . THR A 1 106 ? -7.343 -1.139 13.704 1.00 97.25 106 THR A C 1
ATOM 836 O O . THR A 1 106 ? -7.356 -2.307 14.098 1.00 97.25 106 THR A O 1
ATOM 839 N N . TYR A 1 107 ? -7.303 -0.121 14.562 1.00 95.75 107 TYR A N 1
ATOM 840 C CA . TYR A 1 107 ? -7.237 -0.316 16.012 1.00 95.75 107 TYR A CA 1
ATOM 841 C C . TYR A 1 107 ? -8.416 -1.113 16.610 1.00 95.75 107 TYR A C 1
ATOM 843 O O . TYR A 1 107 ? -8.318 -1.584 17.740 1.00 95.75 107 TYR A O 1
ATOM 851 N N . THR A 1 108 ? -9.527 -1.274 15.883 1.00 96.06 108 THR A N 1
ATOM 852 C CA . THR A 1 108 ? -10.673 -2.098 16.309 1.00 96.06 108 THR A CA 1
ATOM 853 C C . THR A 1 108 ? -10.538 -3.579 15.943 1.00 96.06 108 THR A C 1
ATOM 855 O O . THR A 1 108 ? -11.395 -4.386 16.317 1.00 96.06 108 THR A O 1
ATOM 858 N N . ASP A 1 109 ? -9.472 -3.967 15.235 1.00 94.88 109 ASP A N 1
ATOM 859 C CA . ASP A 1 109 ? -9.197 -5.361 14.895 1.00 94.88 109 ASP A CA 1
ATOM 860 C C . ASP A 1 109 ? -9.050 -6.216 16.166 1.00 94.88 109 ASP A C 1
ATOM 862 O O . ASP A 1 109 ? -8.305 -5.890 17.091 1.00 94.88 109 ASP A O 1
ATOM 866 N N . LYS A 1 110 ? -9.756 -7.350 16.209 1.00 92.19 110 LYS A N 1
ATOM 867 C CA . LYS A 1 110 ? -9.809 -8.215 17.400 1.00 92.19 110 LYS A CA 1
ATOM 868 C C . LYS A 1 110 ? -8.479 -8.891 17.732 1.00 92.19 110 LYS A C 1
ATOM 870 O O . LYS A 1 110 ? -8.277 -9.275 18.880 1.00 92.19 110 LYS A O 1
ATOM 875 N N . SER A 1 111 ? -7.628 -9.111 16.732 1.00 89.81 111 SER A N 1
ATOM 876 C CA . SER A 1 111 ? -6.380 -9.862 16.864 1.00 89.81 111 SER A CA 1
ATOM 877 C C . SER A 1 111 ? -5.197 -8.960 17.188 1.00 89.81 111 SER A C 1
ATOM 879 O O . SER A 1 111 ? -4.438 -9.260 18.106 1.00 89.81 111 SER A O 1
ATOM 881 N N . ILE A 1 112 ? -5.069 -7.839 16.475 1.00 92.31 112 ILE A N 1
ATOM 882 C CA . ILE A 1 112 ? -3.893 -6.968 16.567 1.00 92.31 112 ILE A CA 1
ATOM 883 C C . ILE A 1 112 ? -4.228 -5.509 16.881 1.00 92.31 112 ILE A C 1
ATOM 885 O O . ILE A 1 112 ? -3.308 -4.709 16.977 1.00 92.31 112 ILE A O 1
ATOM 889 N N . GLY A 1 113 ? -5.498 -5.136 17.071 1.00 92.75 113 GLY A N 1
ATOM 890 C CA . GLY A 1 113 ? -5.918 -3.734 17.191 1.00 92.75 113 GLY A CA 1
ATOM 891 C C . GLY A 1 113 ? -5.160 -2.935 18.258 1.00 92.75 113 GLY A C 1
ATOM 892 O O . GLY A 1 113 ? -4.723 -1.817 17.996 1.00 92.75 113 GLY A O 1
ATOM 893 N N . ASN A 1 114 ? -4.884 -3.549 19.414 1.00 92.69 114 ASN A N 1
ATOM 894 C CA . ASN A 1 114 ? -4.094 -2.925 20.486 1.00 92.69 114 ASN A CA 1
ATOM 895 C C . ASN A 1 114 ? -2.617 -2.698 20.110 1.00 92.69 114 ASN A C 1
ATOM 897 O O . ASN A 1 114 ? -1.978 -1.822 20.677 1.00 92.69 114 ASN A O 1
ATOM 901 N N . LEU A 1 115 ? -2.069 -3.479 19.173 1.00 94.38 115 LEU A N 1
ATOM 902 C CA . LEU A 1 115 ? -0.705 -3.313 18.650 1.00 94.38 115 LEU A CA 1
ATOM 903 C C . LEU A 1 115 ? -0.630 -2.220 17.573 1.00 94.38 115 LEU A C 1
ATOM 905 O O . LEU A 1 115 ? 0.460 -1.805 17.189 1.00 94.38 115 LEU A O 1
ATOM 909 N N . LEU A 1 116 ? -1.784 -1.762 17.075 1.00 96.19 116 LEU A N 1
ATOM 910 C CA . LEU A 1 116 ? -1.902 -0.697 16.079 1.00 96.19 116 LEU A CA 1
ATOM 911 C C . LEU A 1 116 ? -2.095 0.684 16.714 1.00 96.19 116 LEU A C 1
ATOM 913 O O . LEU A 1 116 ? -2.401 1.644 16.007 1.00 96.19 116 LEU A O 1
ATOM 917 N N . GLN A 1 117 ? -1.936 0.802 18.030 1.00 95.00 117 GLN A N 1
ATOM 918 C CA . GLN A 1 117 ? -1.899 2.074 18.745 1.00 95.00 117 GLN A CA 1
ATOM 919 C C . GLN A 1 117 ? -0.537 2.236 19.415 1.00 95.00 117 GLN A C 1
ATOM 921 O O . GLN A 1 117 ? 0.018 1.276 19.950 1.00 95.00 117 GLN A O 1
ATOM 926 N N . SER A 1 118 ? 0.021 3.444 19.365 1.00 94.69 118 SER A N 1
ATOM 927 C CA . SER A 1 118 ? 1.268 3.744 20.061 1.00 94.69 118 SER A CA 1
ATOM 928 C C . SER A 1 118 ? 1.056 3.779 21.575 1.00 94.69 118 SER A C 1
ATOM 930 O O . SER A 1 118 ? 0.001 4.183 22.059 1.00 94.69 118 SER A O 1
ATOM 932 N N . GLU A 1 119 ? 2.084 3.403 22.339 1.00 92.25 119 GLU A N 1
ATOM 933 C CA . GLU A 1 119 ? 2.022 3.392 23.810 1.00 92.25 119 GLU A CA 1
ATOM 934 C C . GLU A 1 119 ? 1.718 4.776 24.411 1.00 92.25 119 GLU A C 1
ATOM 936 O O . GLU A 1 119 ? 1.103 4.883 25.471 1.00 92.25 119 GLU A O 1
ATOM 941 N N . ASP A 1 120 ? 2.124 5.846 23.723 1.00 91.38 120 ASP A N 1
ATOM 942 C CA . ASP A 1 120 ? 1.895 7.239 24.117 1.00 91.38 120 ASP A CA 1
ATOM 943 C C . ASP A 1 120 ? 0.563 7.820 23.605 1.00 91.38 120 ASP A C 1
ATOM 945 O O . ASP A 1 120 ? 0.295 9.008 23.795 1.00 91.38 120 ASP A O 1
ATOM 949 N N . ASN A 1 121 ? -0.275 7.001 22.960 1.00 91.69 121 ASN A N 1
ATOM 950 C CA . ASN A 1 121 ? -1.532 7.379 22.311 1.00 91.69 121 ASN A CA 1
ATOM 951 C C . ASN A 1 121 ? -1.406 8.459 21.220 1.00 91.69 121 ASN A C 1
ATOM 953 O O . ASN A 1 121 ? -2.417 9.038 20.834 1.00 91.69 121 ASN A O 1
ATOM 957 N N . LYS A 1 122 ? -0.215 8.775 20.701 1.00 94.12 122 LYS A N 1
ATOM 958 C CA . LYS A 1 122 ? -0.041 9.815 19.669 1.00 94.12 122 LYS A CA 1
ATOM 959 C C . LYS A 1 122 ? -0.207 9.327 18.237 1.00 94.12 122 LYS A C 1
ATOM 961 O O . LYS A 1 122 ? -0.378 10.162 17.348 1.00 94.12 122 LYS A O 1
ATOM 966 N N . ALA A 1 123 ? -0.169 8.022 17.995 1.00 95.38 123 ALA A N 1
ATOM 967 C CA . ALA A 1 123 ? -0.281 7.453 16.662 1.00 95.38 123 ALA A CA 1
ATOM 968 C C . ALA A 1 123 ? -1.130 6.179 16.644 1.00 95.38 123 ALA A C 1
ATOM 970 O O . ALA A 1 123 ? -1.164 5.405 17.600 1.00 95.38 123 ALA A O 1
ATOM 971 N N . SER A 1 124 ? -1.800 5.955 15.518 1.00 96.94 124 SER A N 1
ATOM 972 C CA . SER A 1 124 ? -2.485 4.710 15.209 1.00 96.94 124 SER A CA 1
ATOM 973 C C . SER A 1 124 ? -2.208 4.308 13.765 1.00 96.94 124 SER A C 1
ATOM 975 O O . SER A 1 124 ? -2.096 5.153 12.875 1.00 96.94 124 SER A O 1
ATOM 977 N N . LEU A 1 125 ? -2.052 3.006 13.551 1.00 97.75 125 LEU A N 1
ATOM 978 C CA . LEU A 1 125 ? -1.754 2.407 12.262 1.00 97.75 125 LEU A CA 1
ATOM 979 C C . LEU A 1 125 ? -3.028 1.834 11.642 1.00 97.75 125 LEU A C 1
ATOM 981 O O . LEU A 1 125 ? -3.785 1.109 12.289 1.00 97.75 125 LEU A O 1
ATOM 985 N N . VAL A 1 126 ? -3.218 2.111 10.357 1.00 97.81 126 VAL A N 1
ATOM 986 C CA . VAL A 1 126 ? -4.158 1.394 9.497 1.00 97.81 126 VAL A CA 1
ATOM 987 C C . VAL A 1 126 ? -3.339 0.577 8.511 1.00 97.81 126 VAL A C 1
ATOM 989 O O . VAL A 1 126 ? -2.568 1.131 7.727 1.00 97.81 126 VAL A O 1
ATOM 992 N N . ILE A 1 127 ? -3.468 -0.745 8.576 1.00 96.75 127 ILE A N 1
ATOM 993 C CA . ILE A 1 127 ? -2.716 -1.677 7.736 1.00 96.75 127 ILE A CA 1
ATOM 994 C C . ILE A 1 127 ? -3.636 -2.181 6.632 1.00 96.75 127 ILE A C 1
ATOM 996 O O . ILE A 1 127 ? -4.656 -2.810 6.904 1.00 96.75 127 ILE A O 1
ATOM 1000 N N . VAL A 1 128 ? -3.256 -1.933 5.386 1.00 96.06 128 VAL A N 1
ATOM 1001 C CA . VAL A 1 128 ? -3.864 -2.538 4.202 1.00 96.06 128 VAL A CA 1
ATOM 1002 C C . VAL A 1 128 ? -2.954 -3.686 3.773 1.00 96.06 128 VAL A C 1
ATOM 1004 O O . VAL A 1 128 ? -1.840 -3.468 3.294 1.00 96.06 128 VAL A O 1
ATOM 1007 N N . GLU A 1 129 ? -3.402 -4.911 4.015 1.00 93.69 129 GLU A N 1
ATOM 1008 C CA . GLU A 1 129 ? -2.695 -6.139 3.658 1.00 93.69 129 GLU A CA 1
ATOM 1009 C C . GLU A 1 129 ? -2.890 -6.418 2.166 1.00 93.69 129 GLU A C 1
ATOM 1011 O O . GLU A 1 129 ? -4.001 -6.274 1.648 1.00 93.69 129 GLU A O 1
ATOM 1016 N N . LEU A 1 130 ? -1.818 -6.806 1.474 1.00 92.06 130 LEU A N 1
ATOM 1017 C CA . LEU A 1 130 ? -1.852 -7.184 0.065 1.00 92.06 130 LEU A CA 1
ATOM 1018 C C . LEU A 1 130 ? -1.488 -8.665 -0.107 1.00 92.06 130 LEU A C 1
ATOM 1020 O O . LEU A 1 130 ? -0.622 -9.193 0.593 1.00 92.06 130 LEU A O 1
ATOM 1024 N N . SER A 1 131 ? -2.112 -9.324 -1.083 1.00 88.12 131 SER A N 1
ATOM 1025 C CA . SER A 1 131 ? -1.861 -10.730 -1.439 1.00 88.12 131 SER A CA 1
ATOM 1026 C C . SER A 1 131 ? -0.640 -10.945 -2.344 1.00 88.12 131 SER A C 1
ATOM 1028 O O . SER A 1 131 ? -0.341 -12.077 -2.727 1.00 88.12 131 SER A O 1
ATOM 1030 N N . THR A 1 132 ? 0.014 -9.860 -2.744 1.00 87.25 132 THR A N 1
ATOM 1031 C CA . THR A 1 132 ? 1.134 -9.789 -3.691 1.00 87.25 132 THR A CA 1
ATOM 1032 C C . THR A 1 132 ? 2.428 -9.412 -2.975 1.00 87.25 132 THR A C 1
ATOM 1034 O O . THR A 1 132 ? 2.424 -8.743 -1.939 1.00 87.25 132 THR A O 1
ATOM 1037 N N . GLU A 1 133 ? 3.546 -9.852 -3.540 1.00 87.19 133 GLU A N 1
ATOM 1038 C CA . GLU A 1 133 ? 4.877 -9.774 -2.934 1.00 87.19 133 GLU A CA 1
ATOM 1039 C C . GLU A 1 133 ? 5.461 -8.350 -2.933 1.00 87.19 133 GLU A C 1
ATOM 1041 O O . GLU A 1 133 ? 4.960 -7.423 -3.584 1.00 87.19 133 GLU A O 1
ATOM 1046 N N . PHE A 1 134 ? 6.579 -8.180 -2.223 1.00 83.88 134 PHE A N 1
ATOM 1047 C CA . PHE A 1 134 ? 7.428 -7.003 -2.382 1.00 83.88 134 PHE A CA 1
ATOM 1048 C C . PHE A 1 134 ? 7.924 -6.902 -3.837 1.00 83.88 134 PHE A C 1
ATOM 1050 O O . PHE A 1 134 ? 8.301 -7.896 -4.456 1.00 83.88 134 PHE A O 1
ATOM 1057 N N . LEU A 1 135 ? 7.912 -5.682 -4.387 1.00 84.50 135 LEU A N 1
ATOM 1058 C CA . LEU A 1 135 ? 8.263 -5.364 -5.786 1.00 84.50 135 LEU A CA 1
ATOM 1059 C C . LEU A 1 135 ? 7.329 -5.922 -6.864 1.00 84.50 135 LEU A C 1
ATOM 1061 O O . LEU A 1 135 ? 7.673 -5.899 -8.048 1.00 84.50 135 LEU A O 1
ATOM 1065 N N . ASP A 1 136 ? 6.129 -6.364 -6.501 1.00 87.44 136 ASP A N 1
ATOM 1066 C CA . ASP A 1 136 ? 5.107 -6.640 -7.502 1.00 87.44 136 ASP A CA 1
ATOM 1067 C C . ASP A 1 136 ? 4.576 -5.324 -8.104 1.00 87.44 136 ASP A C 1
ATOM 1069 O O . ASP A 1 136 ? 3.974 -4.494 -7.416 1.00 87.44 136 ASP A O 1
ATOM 1073 N N . GLN A 1 137 ? 4.792 -5.126 -9.409 1.00 86.75 137 GLN A N 1
ATOM 1074 C CA . GLN A 1 137 ? 4.356 -3.925 -10.130 1.00 86.75 137 GLN A CA 1
ATOM 1075 C C . GLN A 1 137 ? 2.834 -3.731 -10.111 1.00 86.75 137 GLN A C 1
ATOM 1077 O O . GLN A 1 137 ? 2.362 -2.598 -10.222 1.00 86.75 137 GLN A O 1
ATOM 1082 N N . SER A 1 138 ? 2.051 -4.800 -9.924 1.00 87.00 138 SER A N 1
ATOM 1083 C CA . SER A 1 138 ? 0.590 -4.701 -9.829 1.00 87.00 138 SER A CA 1
ATOM 1084 C C . SER A 1 138 ? 0.133 -3.875 -8.618 1.00 87.00 138 SER A C 1
ATOM 1086 O O . SER A 1 138 ? -0.928 -3.252 -8.665 1.00 87.00 138 SER A O 1
ATOM 1088 N N . ASN A 1 139 ? 0.973 -3.757 -7.582 1.00 90.75 139 ASN A N 1
ATOM 1089 C CA . ASN A 1 139 ? 0.697 -2.934 -6.401 1.00 90.75 139 ASN A CA 1
ATOM 1090 C C . ASN A 1 139 ? 0.745 -1.435 -6.680 1.00 90.75 139 ASN A C 1
ATOM 1092 O O . ASN A 1 139 ? 0.156 -0.664 -5.921 1.00 90.75 139 ASN A O 1
ATOM 1096 N N . ALA A 1 140 ? 1.403 -1.006 -7.762 1.00 91.12 1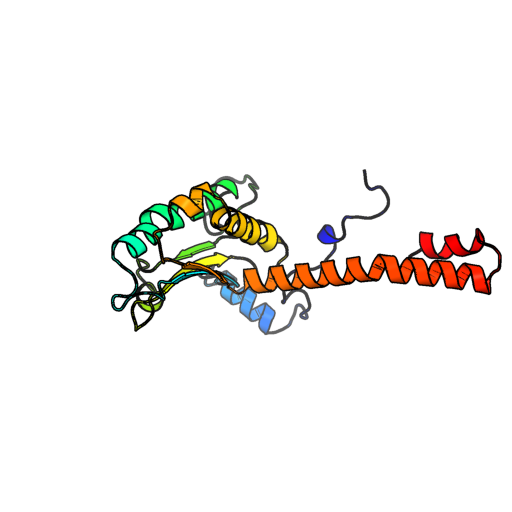40 ALA A N 1
ATOM 1097 C CA . ALA A 1 140 ? 1.572 0.410 -8.069 1.00 91.12 140 ALA A CA 1
ATOM 1098 C C . ALA A 1 140 ? 0.226 1.140 -8.168 1.00 91.12 140 ALA A C 1
ATOM 1100 O O . ALA A 1 140 ? 0.078 2.214 -7.589 1.00 91.12 140 ALA A O 1
ATOM 1101 N N . LYS A 1 141 ? -0.774 0.519 -8.812 1.00 92.31 141 LYS A N 1
ATOM 1102 C CA . LYS A 1 141 ? -2.121 1.090 -8.955 1.00 92.31 141 LYS A CA 1
ATOM 1103 C C . LYS A 1 141 ? -2.829 1.239 -7.606 1.00 92.31 141 LYS A C 1
ATOM 1105 O O . LYS A 1 141 ? -3.485 2.250 -7.363 1.00 92.31 141 LYS A O 1
ATOM 1110 N N . THR A 1 142 ? -2.707 0.248 -6.725 1.00 93.75 142 THR A N 1
ATOM 1111 C CA . THR A 1 142 ? -3.326 0.284 -5.393 1.00 93.75 142 THR A CA 1
ATOM 1112 C C . THR A 1 142 ? -2.673 1.339 -4.503 1.00 93.75 142 THR A C 1
ATOM 1114 O O . THR A 1 142 ? -3.386 2.145 -3.907 1.00 93.75 142 THR A O 1
ATOM 1117 N N . VAL A 1 143 ? -1.336 1.395 -4.474 1.00 95.44 143 VAL A N 1
ATOM 1118 C CA . VAL A 1 143 ? -0.581 2.428 -3.745 1.00 95.44 143 VAL A CA 1
ATOM 1119 C C . VAL A 1 143 ? -0.950 3.822 -4.256 1.00 95.44 143 VAL A C 1
ATOM 1121 O O . VAL A 1 143 ? -1.259 4.697 -3.456 1.00 95.44 143 VAL A O 1
ATOM 1124 N N . GLU A 1 144 ? -0.995 4.019 -5.575 1.00 95.31 144 GLU A N 1
ATOM 1125 C CA . GLU A 1 144 ? -1.356 5.301 -6.191 1.00 95.31 144 GLU A CA 1
ATOM 1126 C C . GLU A 1 144 ? -2.809 5.708 -5.908 1.00 95.31 144 GLU A C 1
ATOM 1128 O O . GLU A 1 144 ? -3.071 6.877 -5.644 1.00 95.31 144 GLU A O 1
ATOM 1133 N N . SER A 1 145 ? -3.752 4.761 -5.893 1.00 95.56 145 SER A N 1
ATOM 1134 C CA . SER A 1 145 ? -5.156 5.049 -5.552 1.00 95.56 145 SER A CA 1
ATOM 1135 C C . SER A 1 145 ? -5.290 5.560 -4.113 1.00 95.56 145 SER A C 1
ATOM 1137 O O . SER A 1 145 ? -6.016 6.521 -3.859 1.00 95.56 145 SER A O 1
ATOM 1139 N N . ILE A 1 146 ? -4.556 4.952 -3.175 1.00 96.44 146 ILE A N 1
ATOM 1140 C CA . ILE A 1 146 ? -4.528 5.380 -1.769 1.00 96.44 146 ILE A CA 1
ATOM 1141 C C . ILE A 1 146 ? -3.790 6.719 -1.629 1.00 96.44 146 ILE A C 1
ATOM 1143 O O . ILE A 1 146 ? -4.273 7.611 -0.937 1.00 96.44 146 ILE A O 1
ATOM 1147 N N . GLU A 1 147 ? -2.661 6.904 -2.317 1.00 95.75 147 GLU A N 1
ATOM 1148 C CA . GLU A 1 147 ? -1.929 8.178 -2.354 1.00 95.75 147 GLU A CA 1
ATOM 1149 C C . GLU A 1 147 ? -2.829 9.312 -2.873 1.00 95.75 147 GLU A C 1
ATOM 1151 O O . GLU A 1 147 ? -2.904 10.377 -2.260 1.00 95.75 147 GLU A O 1
ATOM 1156 N N . HIS A 1 148 ? -3.587 9.065 -3.944 1.00 96.19 148 HIS A N 1
ATOM 1157 C CA . HIS A 1 148 ? -4.535 10.022 -4.508 1.00 96.19 148 HIS A CA 1
ATOM 1158 C C . HIS A 1 148 ? -5.702 10.319 -3.555 1.00 96.19 148 HIS A C 1
ATOM 1160 O O . HIS A 1 148 ? -6.089 11.479 -3.415 1.00 96.19 148 HIS A O 1
ATOM 1166 N N . LEU A 1 149 ? -6.238 9.309 -2.857 1.00 95.75 149 LEU A N 1
ATOM 1167 C CA . LEU A 1 149 ? -7.248 9.507 -1.811 1.00 95.75 149 LEU A CA 1
ATOM 1168 C C . LEU A 1 149 ? -6.730 10.446 -0.712 1.00 95.75 149 LEU A C 1
ATOM 1170 O O . LEU A 1 149 ? -7.408 11.411 -0.369 1.00 95.75 149 LEU A O 1
ATOM 1174 N N . LEU A 1 150 ? -5.519 10.205 -0.201 1.00 94.56 150 LEU A N 1
ATOM 1175 C CA . LEU A 1 150 ? -4.909 11.029 0.849 1.00 94.56 150 LEU A CA 1
ATOM 1176 C C . LEU A 1 150 ? -4.528 12.434 0.350 1.00 94.56 150 LEU A C 1
ATOM 1178 O O . LEU A 1 150 ? -4.543 13.402 1.115 1.00 94.56 150 LEU A O 1
ATOM 1182 N N . ALA A 1 151 ? -4.197 12.569 -0.936 1.00 94.75 151 ALA A N 1
ATOM 1183 C CA . ALA A 1 151 ? -3.865 13.846 -1.556 1.00 94.75 151 ALA A CA 1
ATOM 1184 C C . ALA A 1 151 ? -5.097 14.699 -1.912 1.00 94.75 151 ALA A C 1
ATOM 1186 O O . ALA A 1 151 ? -4.946 15.919 -2.037 1.00 94.75 151 ALA A O 1
ATOM 1187 N N . ASN A 1 152 ? -6.280 14.090 -2.048 1.00 95.38 152 ASN A N 1
ATOM 1188 C CA . ASN A 1 152 ? -7.520 14.744 -2.465 1.00 95.38 152 ASN A CA 1
ATOM 1189 C C . ASN A 1 152 ? -7.933 15.869 -1.495 1.00 95.38 152 ASN A C 1
ATOM 1191 O O . ASN A 1 152 ? -8.031 15.668 -0.284 1.00 95.38 152 ASN A O 1
ATOM 1195 N N . ASP A 1 153 ? -8.230 17.052 -2.035 1.00 93.25 153 ASP A N 1
ATOM 1196 C CA . ASP A 1 153 ? -8.630 18.229 -1.258 1.00 93.25 153 ASP A CA 1
ATOM 1197 C C . ASP A 1 153 ? -9.948 18.041 -0.493 1.00 93.25 153 ASP A C 1
ATOM 1199 O O . ASP A 1 153 ? -10.110 18.591 0.597 1.00 93.25 153 ASP A O 1
ATOM 1203 N N . GLU A 1 154 ? -10.900 17.272 -1.027 1.00 91.94 154 GLU A N 1
ATOM 1204 C CA . GLU A 1 154 ? -12.135 16.941 -0.308 1.00 91.94 154 GLU A CA 1
ATOM 1205 C C . GLU A 1 154 ? -11.854 16.034 0.886 1.00 91.94 154 GLU A C 1
ATOM 1207 O O . GLU A 1 154 ? -12.371 16.278 1.976 1.00 91.94 154 GLU A O 1
ATOM 1212 N N . PHE A 1 155 ? -10.972 15.048 0.711 1.00 92.38 155 PHE A N 1
ATOM 1213 C CA . PHE A 1 155 ? -10.553 14.174 1.799 1.00 92.38 155 PHE A CA 1
ATOM 1214 C C . PHE A 1 155 ? -9.781 14.960 2.863 1.00 92.38 155 PHE A C 1
ATOM 1216 O O . PHE A 1 155 ? -10.089 14.867 4.049 1.00 92.38 155 PHE A O 1
ATOM 1223 N N . LYS A 1 156 ? -8.862 15.844 2.465 1.00 91.88 156 LYS A N 1
ATOM 1224 C CA . LYS A 1 156 ? -8.122 16.708 3.400 1.00 91.88 156 LYS A CA 1
ATOM 1225 C C . LYS A 1 156 ? -9.020 17.595 4.258 1.00 91.88 156 LYS A C 1
ATOM 1227 O O . LYS A 1 156 ? -8.675 17.855 5.404 1.00 91.88 156 LYS A O 1
ATOM 1232 N N . LYS A 1 157 ? -10.183 18.027 3.756 1.00 91.38 157 LYS A N 1
ATOM 1233 C CA . LYS A 1 157 ? -11.161 18.794 4.555 1.00 91.38 157 LYS A CA 1
ATOM 1234 C C . LYS A 1 157 ? -11.802 17.977 5.676 1.00 91.38 157 LYS A C 1
ATOM 1236 O O . LYS A 1 157 ? -12.287 18.570 6.633 1.00 91.38 157 LYS A O 1
ATOM 1241 N N . THR A 1 158 ? -11.827 16.649 5.557 1.00 90.75 158 THR A N 1
ATOM 1242 C CA . THR A 1 158 ? -12.320 15.758 6.621 1.00 90.75 158 THR A CA 1
ATOM 1243 C C . THR A 1 158 ? -11.278 15.492 7.707 1.00 90.75 158 THR A C 1
ATOM 1245 O O . THR A 1 158 ? -11.632 15.015 8.781 1.00 90.75 158 THR A O 1
ATOM 1248 N N . ILE A 1 159 ? -10.007 15.832 7.458 1.00 90.62 159 ILE A N 1
ATOM 1249 C CA . ILE A 1 159 ? -8.925 15.673 8.427 1.00 90.62 159 ILE A CA 1
ATOM 1250 C C . ILE A 1 159 ? -9.004 16.802 9.458 1.00 90.62 159 ILE A C 1
ATOM 1252 O O . ILE A 1 159 ? -8.941 17.989 9.135 1.00 90.62 159 ILE A O 1
ATOM 1256 N N . GLU A 1 160 ? -9.114 16.416 10.724 1.00 87.94 160 GLU A N 1
ATOM 1257 C CA . GLU A 1 160 ? -9.131 17.339 11.854 1.00 87.94 160 GLU A CA 1
ATOM 1258 C C . GLU A 1 160 ? -7.826 18.156 11.959 1.00 87.94 160 GLU A C 1
ATOM 1260 O O . GLU A 1 160 ? -6.733 17.599 11.813 1.00 87.94 160 GLU A O 1
ATOM 1265 N N . PRO A 1 161 ? -7.883 19.455 12.317 1.00 87.75 161 PRO A N 1
ATOM 1266 C CA . PRO A 1 161 ? -6.683 20.267 12.489 1.00 87.75 161 PRO A CA 1
ATOM 1267 C C . PRO A 1 161 ? -5.677 19.635 13.464 1.00 87.75 161 PRO A C 1
ATOM 1269 O O . PRO A 1 161 ? -6.020 19.236 14.583 1.00 87.75 161 PRO A O 1
ATOM 1272 N N . GLY A 1 162 ? -4.413 19.553 13.046 1.00 87.62 162 GLY A N 1
ATOM 1273 C CA . GLY A 1 162 ? -3.322 18.963 13.829 1.00 87.62 162 GLY A CA 1
ATOM 1274 C C . GLY A 1 162 ? -3.235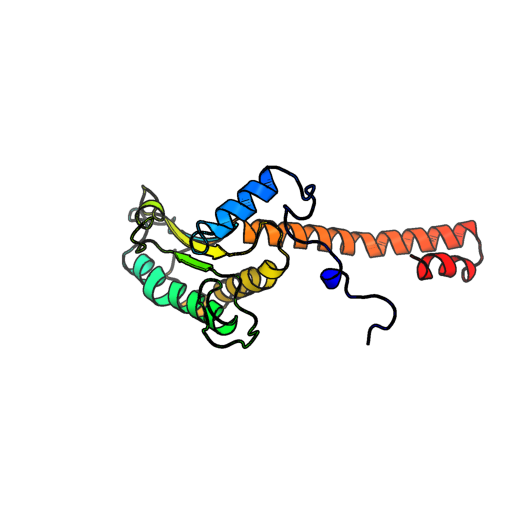 17.433 13.780 1.00 87.62 162 GLY A C 1
ATOM 1275 O O . GLY A 1 162 ? -2.353 16.881 14.437 1.00 87.62 162 GLY A O 1
ATOM 1276 N N . LEU A 1 163 ? -4.116 16.766 13.027 1.00 92.19 163 LEU A N 1
ATOM 1277 C CA . LEU A 1 163 ? -3.964 15.364 12.652 1.00 92.19 163 LEU A CA 1
ATOM 1278 C C . LEU A 1 163 ? -3.121 15.282 11.374 1.00 92.19 163 LEU A C 1
ATOM 1280 O O . LEU A 1 163 ? -3.414 15.957 10.389 1.00 92.19 163 LEU A O 1
ATOM 1284 N N . ASP A 1 164 ? -2.069 14.476 11.403 1.00 93.06 164 ASP A N 1
ATOM 1285 C CA . ASP A 1 164 ? -1.205 14.204 10.261 1.00 93.06 164 ASP A CA 1
ATOM 1286 C C . ASP A 1 164 ? -1.401 12.759 9.801 1.00 93.06 164 ASP A C 1
ATOM 1288 O O . ASP A 1 164 ? -1.525 11.846 10.624 1.00 93.06 164 ASP A O 1
ATOM 1292 N N . ILE A 1 165 ? -1.444 12.563 8.486 1.00 95.25 165 ILE A N 1
ATOM 1293 C CA . ILE A 1 165 ? -1.652 11.257 7.866 1.00 95.25 165 ILE A CA 1
ATOM 1294 C C . ILE A 1 165 ? -0.537 11.032 6.860 1.00 95.25 165 ILE A C 1
ATOM 1296 O O . ILE A 1 165 ? -0.391 11.793 5.903 1.00 95.25 165 ILE A O 1
ATOM 1300 N N . THR A 1 166 ? 0.236 9.970 7.061 1.00 95.12 166 THR A N 1
ATOM 1301 C CA . THR A 1 166 ? 1.342 9.612 6.173 1.00 95.12 166 THR A CA 1
ATOM 1302 C C . THR A 1 166 ? 1.221 8.178 5.685 1.00 95.12 166 THR A C 1
ATOM 1304 O O . THR A 1 166 ? 0.617 7.323 6.333 1.00 95.12 166 THR A O 1
ATOM 1307 N N . LEU A 1 167 ? 1.783 7.925 4.505 1.00 96.00 167 LEU A N 1
ATOM 1308 C CA . LEU A 1 167 ? 1.788 6.619 3.860 1.00 96.00 167 LEU A CA 1
ATOM 1309 C C . LEU A 1 167 ? 3.165 5.962 4.018 1.00 96.00 167 LEU A C 1
ATOM 1311 O O . LEU A 1 167 ? 4.199 6.608 3.867 1.00 96.00 167 LEU A O 1
ATOM 1315 N N . SER A 1 168 ? 3.173 4.671 4.319 1.00 94.69 168 SER A N 1
ATOM 1316 C CA . SER A 1 168 ? 4.354 3.826 4.485 1.00 94.69 168 SER A CA 1
ATOM 1317 C C . SER A 1 168 ? 4.014 2.377 4.098 1.00 94.69 168 SER A C 1
ATOM 1319 O O . SER A 1 168 ? 3.021 2.125 3.411 1.00 94.69 168 SER A O 1
ATOM 1321 N N . GLY A 1 169 ? 4.827 1.411 4.521 1.00 93.56 169 GLY A N 1
ATOM 1322 C CA . GLY A 1 169 ? 4.633 -0.015 4.263 1.00 93.56 169 GLY A CA 1
ATOM 1323 C C . GLY A 1 169 ? 5.484 -0.559 3.115 1.00 93.56 169 GLY A C 1
ATOM 1324 O O . GLY A 1 169 ? 6.018 0.179 2.285 1.00 93.56 169 GLY A O 1
ATOM 1325 N N . ILE A 1 170 ? 5.613 -1.884 3.093 1.00 92.62 170 ILE A N 1
ATOM 1326 C CA . ILE A 1 170 ? 6.495 -2.637 2.190 1.00 92.62 170 ILE A CA 1
ATOM 1327 C C . ILE A 1 170 ? 6.128 -2.388 0.720 1.00 92.62 170 ILE A C 1
ATOM 1329 O O . ILE A 1 170 ? 7.009 -2.160 -0.109 1.00 92.62 170 ILE A O 1
ATOM 1333 N N . ALA A 1 171 ? 4.833 -2.376 0.395 1.00 92.69 171 ALA A N 1
ATOM 1334 C CA . ALA A 1 171 ? 4.360 -2.173 -0.972 1.00 92.69 171 ALA A CA 1
ATOM 1335 C C . ALA A 1 171 ? 4.613 -0.740 -1.469 1.00 92.69 171 ALA A C 1
ATOM 1337 O O . ALA A 1 171 ? 5.000 -0.549 -2.622 1.00 92.69 171 ALA A O 1
ATOM 1338 N N . THR A 1 172 ? 4.468 0.254 -0.587 1.00 93.19 172 THR A N 1
ATOM 1339 C CA . THR A 1 172 ? 4.767 1.665 -0.879 1.00 93.19 172 THR A CA 1
ATOM 1340 C C . THR A 1 172 ? 6.250 1.847 -1.194 1.00 93.19 172 THR A C 1
ATOM 1342 O O . THR A 1 172 ? 6.597 2.393 -2.239 1.00 93.19 172 THR A O 1
ATOM 1345 N N . VAL A 1 173 ? 7.132 1.291 -0.353 1.00 93.62 173 VAL A N 1
ATOM 1346 C CA . VAL A 1 173 ? 8.587 1.317 -0.580 1.00 93.62 173 VAL A CA 1
ATOM 1347 C C . VAL A 1 173 ? 8.956 0.603 -1.880 1.00 93.62 173 VAL A C 1
ATOM 1349 O O . VAL A 1 173 ? 9.753 1.119 -2.662 1.00 93.62 173 VAL A O 1
ATOM 1352 N N . GLY A 1 174 ? 8.363 -0.565 -2.141 1.00 90.56 174 GLY A N 1
ATOM 1353 C CA . GLY A 1 174 ? 8.622 -1.323 -3.362 1.00 90.56 174 GLY A CA 1
ATOM 1354 C C . GLY A 1 174 ? 8.237 -0.550 -4.626 1.00 90.56 174 GLY A C 1
ATOM 1355 O O . GLY A 1 174 ? 9.034 -0.456 -5.561 1.00 90.56 174 GLY A O 1
ATOM 1356 N N . ARG A 1 175 ? 7.053 0.076 -4.628 1.00 92.38 175 ARG A N 1
ATOM 1357 C CA . ARG A 1 175 ? 6.599 0.964 -5.708 1.00 92.38 175 ARG A CA 1
ATOM 1358 C C . ARG A 1 175 ? 7.560 2.129 -5.912 1.00 92.38 175 ARG A C 1
ATOM 1360 O O . ARG A 1 175 ? 7.922 2.415 -7.052 1.00 92.38 175 ARG A O 1
ATOM 1367 N N . ASP A 1 176 ? 7.965 2.804 -4.841 1.00 93.19 176 ASP A N 1
ATOM 1368 C CA . ASP A 1 176 ? 8.837 3.978 -4.934 1.00 93.19 176 ASP A CA 1
ATOM 1369 C C . ASP A 1 176 ? 10.230 3.615 -5.447 1.00 93.19 176 ASP A C 1
ATOM 1371 O O . ASP A 1 176 ? 10.793 4.349 -6.259 1.00 93.19 176 ASP A O 1
ATOM 1375 N N . MET A 1 177 ? 10.755 2.450 -5.064 1.00 91.88 177 MET A N 1
ATOM 1376 C CA . MET A 1 177 ? 12.020 1.944 -5.591 1.00 91.88 177 MET A CA 1
ATOM 1377 C C . MET A 1 177 ? 11.945 1.688 -7.102 1.00 91.88 177 MET A C 1
ATOM 1379 O O . MET A 1 177 ? 12.828 2.128 -7.839 1.00 91.88 177 MET A O 1
ATOM 1383 N N . ILE A 1 178 ? 10.877 1.036 -7.577 1.00 88.50 178 ILE A N 1
ATOM 1384 C CA . ILE A 1 178 ? 10.653 0.796 -9.014 1.00 88.50 178 ILE A CA 1
ATOM 1385 C C . ILE A 1 178 ? 10.509 2.128 -9.760 1.00 88.50 178 ILE A C 1
ATOM 1387 O O . ILE A 1 178 ? 11.131 2.336 -10.803 1.00 88.50 178 ILE A O 1
ATOM 1391 N N . ARG A 1 179 ? 9.737 3.069 -9.206 1.00 90.56 179 ARG A N 1
ATOM 1392 C CA . ARG A 1 179 ? 9.543 4.401 -9.790 1.00 90.56 179 ARG A CA 1
ATOM 1393 C C . ARG A 1 179 ? 10.857 5.174 -9.892 1.00 90.56 179 ARG A C 1
ATOM 1395 O O . ARG A 1 179 ? 11.130 5.753 -10.939 1.00 90.56 179 ARG A O 1
ATOM 1402 N N . ALA A 1 180 ? 11.673 5.164 -8.841 1.00 91.56 180 ALA A N 1
ATOM 1403 C CA . ALA A 1 180 ? 12.969 5.836 -8.821 1.00 91.56 180 ALA A CA 1
ATOM 1404 C C . ALA A 1 180 ? 13.955 5.214 -9.822 1.00 91.56 180 ALA A C 1
ATOM 1406 O O . ALA A 1 180 ? 14.696 5.944 -10.486 1.00 91.56 180 ALA A O 1
ATOM 1407 N N . ALA A 1 181 ? 13.940 3.886 -9.978 1.00 87.81 181 ALA A N 1
ATOM 1408 C CA . ALA A 1 181 ? 14.748 3.196 -10.981 1.00 87.81 181 ALA A CA 1
ATOM 1409 C C . ALA A 1 181 ? 14.358 3.624 -12.406 1.00 87.81 181 ALA A C 1
ATOM 1411 O O . ALA A 1 181 ? 15.232 3.998 -13.188 1.00 87.81 181 ALA A O 1
ATOM 1412 N N . ASN A 1 182 ? 13.056 3.667 -12.708 1.00 87.25 182 ASN A N 1
ATOM 1413 C CA . ASN A 1 182 ? 12.550 4.107 -14.012 1.00 87.25 182 ASN A CA 1
ATOM 1414 C C . ASN A 1 182 ? 12.878 5.581 -14.288 1.00 87.25 182 ASN A C 1
ATOM 1416 O O . ASN A 1 182 ? 13.421 5.900 -15.341 1.00 87.25 182 ASN A O 1
ATOM 1420 N N . GLN A 1 183 ? 12.650 6.472 -13.318 1.00 89.19 183 GLN A N 1
ATOM 1421 C CA . GLN A 1 183 ? 13.004 7.892 -13.443 1.00 89.19 183 GLN A CA 1
ATOM 1422 C C . GLN A 1 183 ? 14.507 8.101 -13.672 1.00 89.19 183 GLN A C 1
ATOM 1424 O O . GLN A 1 183 ? 14.904 8.985 -14.429 1.00 89.19 183 GLN A O 1
ATOM 1429 N N . SER A 1 184 ? 15.354 7.282 -13.043 1.00 87.50 184 SER A N 1
ATOM 1430 C CA . SER A 1 184 ? 16.808 7.342 -13.237 1.00 87.50 184 SER A CA 1
ATOM 1431 C C . SER A 1 184 ? 17.220 6.871 -14.635 1.00 87.50 184 SER A C 1
ATOM 1433 O O . SER A 1 184 ? 18.109 7.465 -15.252 1.00 87.50 184 SER A O 1
ATOM 1435 N N . ALA A 1 185 ? 16.564 5.828 -15.150 1.00 87.62 185 ALA A N 1
ATOM 1436 C CA . ALA A 1 185 ? 16.779 5.349 -16.510 1.00 87.62 185 ALA A CA 1
ATOM 1437 C C . ALA A 1 185 ? 16.375 6.419 -17.539 1.00 87.62 185 ALA A C 1
ATOM 1439 O O . ALA A 1 185 ? 17.207 6.830 -18.344 1.00 87.62 185 ALA A O 1
ATOM 1440 N N . GLU A 1 186 ? 15.161 6.964 -17.434 1.00 87.50 186 GLU A N 1
ATOM 1441 C CA . GLU A 1 186 ? 14.653 8.009 -18.337 1.00 87.50 186 GLU A CA 1
ATOM 1442 C C . GLU A 1 186 ? 15.527 9.275 -18.314 1.00 87.50 186 GLU A C 1
ATOM 1444 O O . GLU A 1 186 ? 15.849 9.849 -19.356 1.00 87.50 186 GLU A O 1
ATOM 1449 N N . ALA A 1 187 ? 15.980 9.702 -17.128 1.00 85.50 187 ALA A N 1
ATOM 1450 C CA . ALA A 1 187 ? 16.825 10.887 -16.989 1.00 85.50 187 ALA A CA 1
ATOM 1451 C C . ALA A 1 187 ? 18.207 10.728 -17.649 1.00 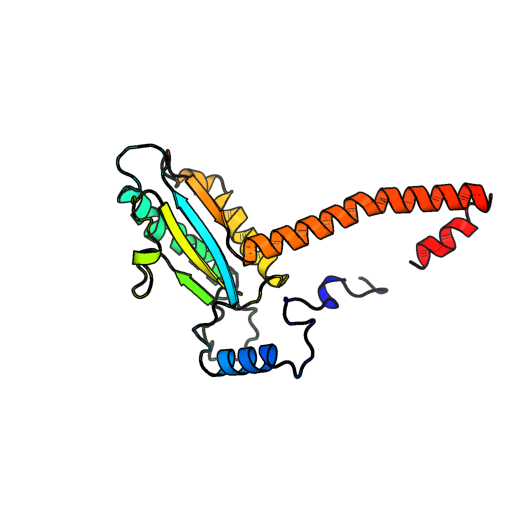85.50 187 ALA A C 1
ATOM 1453 O O . ALA A 1 187 ? 18.812 11.723 -18.057 1.00 85.50 187 ALA A O 1
ATOM 1454 N N . THR A 1 188 ? 18.724 9.500 -17.752 1.00 89.00 188 THR A N 1
ATOM 1455 C CA . THR A 1 188 ? 20.037 9.214 -18.358 1.00 89.00 188 THR A CA 1
ATOM 1456 C C . THR A 1 188 ? 19.946 8.809 -19.830 1.00 89.00 188 THR A C 1
ATOM 1458 O O . THR A 1 188 ? 20.918 8.992 -20.571 1.00 89.00 188 THR A O 1
ATOM 1461 N N . GLU A 1 189 ? 18.783 8.350 -20.293 1.00 88.44 189 GLU A N 1
ATOM 1462 C CA . GLU A 1 189 ? 18.532 7.947 -21.680 1.00 88.44 189 GLU A CA 1
ATOM 1463 C C . GLU A 1 189 ? 18.835 9.079 -22.672 1.00 88.44 189 GLU A C 1
ATOM 1465 O O . GLU A 1 189 ? 19.673 8.922 -23.559 1.00 88.44 189 GLU A O 1
ATOM 1470 N N . LEU A 1 190 ? 18.248 10.266 -22.481 1.00 87.19 190 LEU A N 1
ATOM 1471 C CA . LEU A 1 190 ? 18.439 11.386 -23.412 1.00 87.19 190 LEU A CA 1
ATOM 1472 C C . LEU A 1 190 ? 19.919 11.781 -23.551 1.00 87.19 190 LEU A C 1
ATOM 1474 O O . LEU A 1 190 ? 20.405 12.042 -24.654 1.00 87.19 190 LEU A O 1
ATOM 1478 N N . TRP A 1 191 ? 20.647 11.818 -22.433 1.00 91.38 191 TRP A N 1
ATOM 1479 C CA . TRP A 1 191 ? 22.059 12.201 -22.415 1.00 91.38 191 TRP A CA 1
ATOM 1480 C C . TRP A 1 191 ? 22.953 11.153 -23.067 1.00 91.38 191 TRP A C 1
ATOM 1482 O O . TRP A 1 191 ? 23.867 11.513 -23.810 1.00 91.38 191 TRP A O 1
ATOM 1492 N N . THR A 1 192 ? 22.690 9.869 -22.816 1.00 89.12 192 THR A N 1
ATOM 1493 C CA . THR A 1 192 ? 23.449 8.776 -23.434 1.00 89.12 192 THR A CA 1
ATOM 1494 C C . THR A 1 192 ? 23.196 8.713 -24.937 1.00 89.12 192 THR A C 1
ATOM 1496 O O . THR A 1 192 ? 24.163 8.657 -25.697 1.00 89.12 192 THR A O 1
ATOM 1499 N N . VAL A 1 193 ? 21.944 8.848 -25.386 1.00 86.38 193 VAL A N 1
ATOM 1500 C CA . VAL A 1 193 ? 21.591 8.919 -26.813 1.00 86.38 193 VAL A CA 1
ATOM 1501 C C . VAL A 1 193 ? 22.282 10.102 -27.493 1.00 86.38 193 VAL A C 1
ATOM 1503 O O . VAL A 1 193 ? 22.936 9.920 -28.520 1.00 86.38 193 VAL A O 1
ATOM 1506 N N . LEU A 1 194 ? 22.212 11.306 -26.913 1.00 88.62 194 LEU A N 1
ATOM 1507 C CA . LEU A 1 194 ? 22.871 12.494 -27.466 1.00 88.62 194 LEU A CA 1
ATOM 1508 C C . LEU A 1 194 ? 24.388 12.288 -27.569 1.00 88.62 194 LEU A C 1
ATOM 1510 O O . LEU A 1 194 ? 24.979 12.552 -28.618 1.00 88.62 194 LEU A O 1
ATOM 1514 N N . LEU A 1 195 ? 25.015 11.780 -26.506 1.00 89.69 195 LEU A N 1
ATOM 1515 C CA . LEU A 1 195 ? 26.452 11.519 -26.466 1.00 89.69 195 LEU A CA 1
ATOM 1516 C C . LEU A 1 195 ? 26.877 10.492 -27.522 1.00 89.69 195 LEU A C 1
ATOM 1518 O O . LEU A 1 195 ? 27.866 10.717 -28.222 1.00 89.69 195 LEU A O 1
ATOM 1522 N N . VAL A 1 196 ? 26.126 9.398 -27.672 1.00 88.56 196 VAL A N 1
ATOM 1523 C CA . VAL A 1 196 ? 26.386 8.368 -28.687 1.00 88.56 196 VAL A CA 1
ATOM 1524 C C . VAL A 1 196 ? 26.251 8.955 -30.090 1.00 88.56 196 VAL A C 1
ATOM 1526 O O . VAL A 1 196 ? 27.158 8.786 -30.903 1.00 88.56 196 VAL A O 1
ATOM 1529 N N . VAL A 1 197 ? 25.184 9.707 -30.372 1.00 85.12 197 VAL A N 1
ATOM 1530 C CA . VAL A 1 197 ? 24.986 10.365 -31.674 1.00 85.12 197 VAL A CA 1
ATOM 1531 C C . VAL A 1 197 ? 26.130 11.336 -31.980 1.00 85.12 197 VAL A C 1
ATOM 1533 O O . VAL A 1 197 ? 26.689 11.302 -33.078 1.00 85.12 197 VAL A O 1
ATOM 1536 N N . LEU A 1 198 ? 26.529 12.163 -31.010 1.00 87.69 198 LEU A N 1
ATOM 1537 C CA . LEU A 1 198 ? 27.640 13.105 -31.157 1.00 87.69 198 LEU A CA 1
ATOM 1538 C C . LEU A 1 198 ? 28.954 12.378 -31.477 1.00 87.69 198 LEU A C 1
ATOM 1540 O O . LEU A 1 198 ? 29.662 12.754 -32.413 1.00 87.69 198 LEU A O 1
ATOM 1544 N N . LEU A 1 199 ? 29.268 11.324 -30.724 1.00 86.69 199 LEU A N 1
ATOM 1545 C CA . LEU A 1 199 ? 30.473 10.522 -30.919 1.00 86.69 199 LEU A CA 1
ATOM 1546 C C . LEU A 1 199 ? 30.467 9.850 -32.298 1.00 86.69 199 LEU A C 1
ATOM 1548 O O . LEU A 1 199 ? 31.473 9.906 -33.008 1.00 86.69 199 LEU A O 1
ATOM 1552 N N . LEU A 1 200 ? 29.337 9.278 -32.722 1.00 84.31 200 LEU A N 1
ATOM 1553 C CA . LEU A 1 200 ? 29.211 8.653 -34.038 1.00 84.31 200 LEU A CA 1
ATOM 1554 C C . LEU A 1 200 ? 29.393 9.667 -35.177 1.00 84.31 200 LEU A C 1
ATOM 1556 O O . LEU A 1 200 ? 30.065 9.349 -36.158 1.00 84.31 200 LEU A O 1
ATOM 1560 N N . ILE A 1 201 ? 28.883 10.897 -35.042 1.00 82.75 201 ILE A N 1
ATOM 1561 C CA . ILE A 1 201 ? 29.121 11.976 -36.017 1.00 82.75 201 ILE A CA 1
ATOM 1562 C C . ILE A 1 201 ? 30.615 12.321 -36.098 1.00 82.75 201 ILE A C 1
ATOM 1564 O O . ILE A 1 201 ? 31.146 12.466 -37.201 1.00 82.75 201 ILE A O 1
ATOM 1568 N N . ILE A 1 202 ? 31.303 12.425 -34.954 1.00 86.31 202 ILE A N 1
ATOM 1569 C CA . ILE A 1 202 ? 32.737 12.752 -34.897 1.00 86.31 202 ILE A CA 1
ATOM 1570 C C . ILE A 1 202 ? 33.585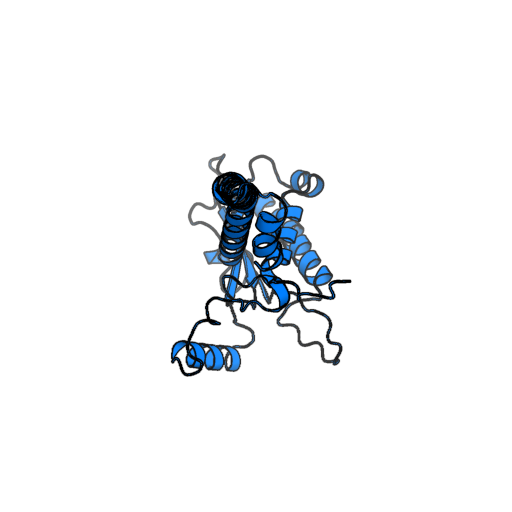 11.650 -35.543 1.00 86.31 202 ILE A C 1
ATOM 1572 O O . ILE A 1 202 ? 34.474 11.960 -36.338 1.00 86.31 202 ILE A O 1
ATOM 1576 N N . ILE A 1 203 ? 33.313 10.380 -35.221 1.00 84.94 203 ILE A N 1
ATOM 1577 C CA . ILE A 1 203 ? 34.106 9.240 -35.700 1.00 84.94 203 ILE A CA 1
ATOM 1578 C C . ILE A 1 203 ? 33.836 8.957 -37.176 1.00 84.94 203 ILE A C 1
ATOM 1580 O O . ILE A 1 203 ? 34.775 8.865 -37.964 1.00 84.94 203 ILE A O 1
ATOM 1584 N N . TYR A 1 204 ? 32.567 8.817 -37.566 1.00 78.19 204 TYR A N 1
ATOM 1585 C CA . TYR A 1 204 ? 32.229 8.386 -38.922 1.00 78.19 204 TYR A CA 1
ATOM 1586 C C . TYR A 1 204 ? 32.224 9.530 -39.934 1.00 78.19 204 TYR A C 1
ATOM 1588 O O . TYR A 1 204 ? 32.272 9.261 -41.133 1.00 78.19 204 TYR A O 1
ATOM 1596 N N . ARG A 1 205 ? 32.128 10.796 -39.492 1.00 77.50 205 ARG A N 1
ATOM 1597 C CA . ARG A 1 205 ? 31.923 11.976 -40.361 1.00 77.50 205 ARG A CA 1
ATOM 1598 C C . ARG A 1 205 ? 30.794 11.800 -41.398 1.00 77.50 205 ARG A C 1
ATOM 1600 O O . ARG A 1 205 ? 30.737 12.525 -42.386 1.00 77.50 205 ARG A O 1
ATOM 1607 N N . ALA A 1 206 ? 29.892 10.846 -41.172 1.00 73.56 206 ALA A N 1
ATOM 1608 C CA . ALA A 1 206 ? 28.808 10.456 -42.060 1.00 73.56 206 ALA A CA 1
ATOM 1609 C C . ALA A 1 206 ? 27.545 10.239 -41.204 1.00 73.56 206 ALA A C 1
ATOM 1611 O O . ALA A 1 206 ? 27.360 9.156 -40.644 1.00 73.56 206 ALA A O 1
ATOM 1612 N N . PRO A 1 207 ? 26.674 11.257 -41.069 1.00 68.06 207 PRO A N 1
ATOM 1613 C CA . PRO A 1 207 ? 25.561 11.248 -40.113 1.00 68.06 207 PRO A CA 1
ATOM 1614 C C . PRO A 1 207 ? 24.517 10.150 -40.376 1.00 68.06 207 PRO A C 1
ATOM 1616 O O . PRO A 1 207 ? 23.809 9.749 -39.463 1.00 68.06 207 PRO A O 1
ATOM 1619 N N . ILE A 1 208 ? 24.443 9.621 -41.601 1.00 74.38 208 ILE A N 1
ATOM 1620 C CA . ILE A 1 208 ? 23.484 8.569 -41.973 1.00 74.38 208 ILE A CA 1
ATOM 1621 C C . ILE A 1 208 ? 23.919 7.189 -41.447 1.00 74.38 208 ILE A C 1
ATOM 1623 O O . ILE A 1 208 ? 23.072 6.422 -40.998 1.00 74.38 208 ILE A O 1
ATOM 1627 N N . LEU A 1 209 ? 25.223 6.873 -41.433 1.00 69.56 209 LEU A N 1
ATOM 1628 C CA . LEU A 1 209 ? 25.709 5.600 -40.871 1.00 69.56 209 LEU A CA 1
ATOM 1629 C C . LEU A 1 209 ? 25.563 5.548 -39.342 1.00 69.56 209 LEU A C 1
ATOM 1631 O O . LEU A 1 209 ? 25.377 4.471 -38.783 1.00 69.56 209 LEU A O 1
ATOM 1635 N N . ALA A 1 210 ? 25.609 6.706 -38.676 1.00 67.50 210 ALA A N 1
ATOM 1636 C CA . ALA A 1 210 ? 25.441 6.837 -37.229 1.00 67.50 210 ALA A CA 1
ATOM 1637 C C . ALA A 1 210 ? 24.035 6.454 -36.728 1.00 67.50 210 ALA A C 1
ATOM 1639 O O . ALA A 1 210 ? 23.871 6.131 -35.556 1.00 67.50 210 ALA A O 1
ATOM 1640 N N . LEU A 1 211 ? 23.019 6.480 -37.596 1.00 70.69 211 LEU A N 1
ATOM 1641 C CA . LEU A 1 211 ? 21.641 6.140 -37.228 1.00 70.69 211 LEU A CA 1
ATOM 1642 C C . LEU A 1 211 ? 21.372 4.630 -37.223 1.00 70.69 211 LEU A C 1
ATOM 1644 O O . LEU A 1 211 ? 20.420 4.196 -36.583 1.00 70.69 211 LEU A O 1
ATOM 1648 N N . ILE A 1 212 ? 22.202 3.825 -37.896 1.00 75.00 212 ILE A N 1
ATOM 1649 C CA . ILE A 1 212 ? 21.995 2.372 -37.994 1.00 75.00 212 ILE A CA 1
ATOM 1650 C C . ILE A 1 212 ? 22.049 1.700 -36.608 1.00 75.00 212 ILE A C 1
ATOM 1652 O O . ILE A 1 212 ? 21.106 0.981 -36.289 1.00 75.00 212 ILE A O 1
ATOM 1656 N N . PRO A 1 213 ? 23.061 1.956 -35.748 1.00 67.81 213 PRO A N 1
ATOM 1657 C CA . PRO A 1 213 ? 23.119 1.357 -34.414 1.00 67.81 213 PRO A CA 1
ATOM 1658 C C . PRO A 1 213 ? 21.971 1.796 -33.495 1.00 67.81 213 PRO A C 1
ATOM 1660 O O . PRO A 1 213 ? 21.507 1.001 -32.686 1.00 67.81 213 PRO A O 1
ATOM 1663 N N . LEU A 1 214 ? 21.495 3.039 -33.636 1.00 71.00 214 LEU A N 1
ATOM 1664 C CA . LEU A 1 214 ? 20.407 3.590 -32.819 1.00 71.00 214 LEU A CA 1
ATOM 1665 C C . LEU A 1 214 ? 19.050 2.946 -33.139 1.00 71.00 214 LEU A C 1
ATOM 1667 O O . LEU A 1 214 ? 18.185 2.890 -32.284 1.00 71.00 214 LEU A O 1
ATOM 1671 N N . PHE A 1 215 ? 18.861 2.460 -34.369 1.00 72.62 215 PHE A N 1
ATOM 1672 C CA . PHE A 1 215 ? 17.663 1.705 -34.744 1.00 72.62 215 PHE A CA 1
ATOM 1673 C C . PHE A 1 215 ? 17.706 0.237 -34.304 1.00 72.62 215 PHE A C 1
ATOM 1675 O O . PHE A 1 215 ? 16.672 -0.427 -34.315 1.00 72.62 215 PHE A O 1
ATOM 1682 N N . THR A 1 216 ? 18.892 -0.295 -34.002 1.00 71.81 216 THR A N 1
ATOM 1683 C CA . THR A 1 216 ? 19.071 -1.709 -33.634 1.00 71.81 216 THR A CA 1
ATOM 1684 C C . THR A 1 216 ? 19.086 -1.974 -32.133 1.00 71.81 216 THR A C 1
ATOM 1686 O O . THR A 1 216 ? 18.912 -3.128 -31.747 1.00 71.81 216 THR A O 1
ATOM 1689 N N . VAL A 1 217 ? 19.346 -0.950 -31.317 1.00 62.66 217 VAL A N 1
ATOM 1690 C CA . VAL A 1 217 ? 19.340 -1.010 -29.845 1.00 62.66 217 VAL A CA 1
ATOM 1691 C C . VAL A 1 217 ? 18.013 -0.462 -29.350 1.00 62.66 217 VAL A C 1
ATOM 1693 O O . VAL A 1 217 ? 17.432 -1.108 -28.455 1.00 62.66 217 VAL A O 1
#

pLDDT: mean 85.53, std 12.49, range [37.5, 97.94]

Secondary structure (DSSP, 8-state):
--SS---HHHHS--SGGGGS-TT-HHHHHHHHHHHH-TT---SEEEEEEEE--SSTT-S-HHHHHHIIIIIHHHHHHHHHHTTS-TT---SS-------SEEEEE-TT-TTTGGGGB-TTSSEEEEEEEESS-TT-TTHHHHHHHHHHHHH-HHHHHHSPTT-EEEEESHHHHHHHHHHHHHHHHHHHHHHHHHHHHHHHHHHHS-TTTTHHHHHH-

Foldseek 3Di:
DPPDDDDPLVPDDFFPCSPPDCPDPVVVVVVVCCVVCVLPQLQKKKKKKKFFPDDQQADDPVSLCCVVVPVVVLLQVLQVVQPHAPPDDDVDPDVRRGDQFSDKDWLPDPPCNVVQADPSNGIGMIMGGGNGHQGGPSLLVVLVSSVCCVVDPVNVVSDDPRIDIDMDIRNNVSNVVVVVVVVVCVVCVVVVVVVQQVVCCVVVVDSVVSCPVVVVD

Sequence (217 aa):
MSYVAPEWSSVVQNGEFAFLPADSPSLQGEKLFKRAFPDDLLASSIVIVVRREHGDQGLRPQDLKFIEDTLKPQLEKIVEEQGGYATENTEQGEVSQKSNISRIRTYTDKSIGNLLQSEDNKASLVIVELSTEFLDQSNAKTVESIEHLLANDEFKKTIEPGLDITLSGIATVGRDMIRAANQSAEATELWTVLLVVLLLIIIYRAPILALIPLFTV

Radius of gyration: 23.22 Å; chains: 1; bounding box: 53×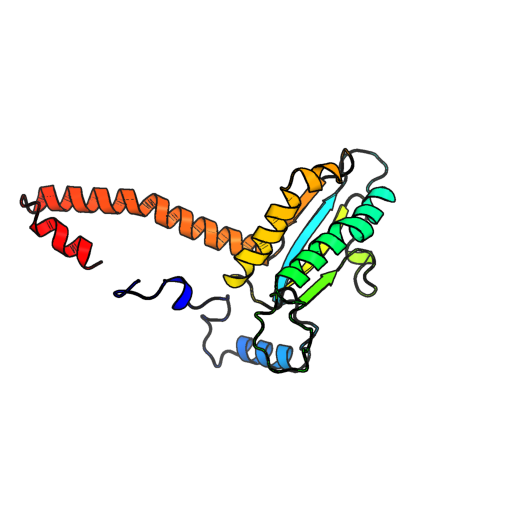46×68 Å

=== Feature glossary ===
A reading guide for the features in this record.

Start from the sequence.

  · Sequence gives the chain of amino acids in standard one-letter code (A=alanine, C=cysteine, …, Y=tyrosine), read N→C. It is the only feature that is directly encoded by the gene; all structural features are derived from the folded form of this sequence.

Fold it, and you get atomic coordinates and the backbone conformation that goes with them.

  · Structure coordinates are given as an mmCIF _atom_site loop: one row per atom with element, residue name, chain id, sequence number, and x/y/z position in Å. Only the four main-chain atoms per residue are included here; side chains are omitted to keep the record compact.

  · Backbone dihedral angles. Every residue except chain termini has a φ (preceding-C → N → Cα → C) and a ψ (N → Cα → C → next-N). They are reported in degrees following the IUPAC sign convention. Secondary structure is essentially a statement about which (φ, ψ) basin each residue occupies.

  · Eight-state secondary structure (DSSP): H is the canonical α-helix, G the tighter 3₁₀-helix, I the wider π-helix; E/B are β-structure, T and S are turns and bends, and '-' is everything else. DSSP derives these from the pattern of main-chain N–H···O=C hydrogen bonds, not from the sequence.

  · SS3 is a coarse helix/strand/coil call (letters a/b/c) made by the P-SEA algorithm from inter-Cα distances and dihedrals. It is less detailed than DSSP but needs only Cα positions.

Summarize the fold with a handful of shape descriptors and a per-residue structural alphabet.

  · Radius of gyration (Rg) is the root-mean-square distance of Cα atoms from their centroid — a single number for overall size and compactness. A globular domain of N residues has Rg ≈ 2.2·N^0.38 Å; an extended or disordered chain has a much larger Rg. The Cα contact count is the number of residue pairs whose Cα atoms are within 8 Å and are more than four positions apart in sequence — a standard proxy for tertiary packing density. The bounding box is the smallest axis-aligned box enclosing all Cα atoms.

  · 3Di is Foldseek's structural alphabet. Each residue is assigned one of twenty discrete states based on how its Cα sits relative to its spatial (not sequential) neighbors. Aligning 3Di strings finds structural homologs roughly as well as full 3D superposition, but orders of magnitude faster.

  · Solvent-accessible surface area (SASA) is the area in Å² traced out by the centre of a 1.4 Å probe sphere (a water molecule) rolled over the protein's van der Waals surface (Shrake–Rupley / Lee–Richards construction). Buried residues have near-zero SASA; fully exposed residues can exceed 200 Å². The total SASA scales roughly with the number of surface residues.

Ask how reliable the model is.

  · For AlphaFold models, the B-factor field carries pLDDT — the model's own estimate of local accuracy on a 0–100 scale. Regions with pLDDT<50 should be treated as essentially unmodeled; they often correspond to intrinsically disordered segments.

  · For experimental (PDB) structures, the B-factor (temperature factor) quantifies the positional spread of each atom in the crystal — a combination of thermal vibration and static disorder — in units of Å². High B-factors mark flexible loops or poorly resolved regions; low B-factors mark the rigid, well-ordered core.

  · Predicted Aligned Error (PAE) is an AlphaFold confidence matrix: entry (i, j) is the expected error in the position of residue j, in ångströms, when the prediction is superimposed on the true structure at residue i. Low PAE within a block of residues means that block is internally rigid and well-predicted; high PAE between two blocks means their relative placement is uncertain even if each block individually is confident.

Place it in context: what it resembles, what it is annotated as, and how it looks.

  · Structural nearest neighbors (via Foldseek easy-search vs the PDB). Reported per hit: target PDB id, E-value, and alignment TM-score. A TM-score above ~0.5 is the conventional threshold for 'same fold'.

  · Functional annotations link the protein to curated databases. InterPro entries identify conserved domains and families by matching the sequence against member-database signatures (Pfam, PROSITE, CDD, …). Gene Ontology (GO) terms describe molecular function, biological process, and cellular component in a controlled vocabulary. CATH places the structure in a hierarchical fold classification (Class/Architecture/Topology/Homologous-superfamily). The organism is the source species.

  · The contact map is a binary N×N matrix image: pixel (i, j) is dark where Cα_i and Cα_j are within 8 Å and |i−j|>4. Because the |i−j|>4 filter removes local helical contacts, off-diagonal stripes parallel to the main diagonal indicate parallel β-sheets; stripes perpendicular to it indicate antiparallel β-sheets. The Ramachandran plot scatters every residue's (φ, ψ) pair against the sterically allowed regions. The PAE heatmap renders the predicted-aligned-error matrix.

  · Six rendered views show the 3D structure from the faces of a cube — i.e. along ±x, ±y, ±z. Rendering representation is drawn randomly per protein from cartoon (secondary-structure ribbons), sticks (backbone bonds), or molecular surface; coloring is either N→C rainbow (blue at the N-terminus through red at the C-terminus) or one color per chain.